Protein 3HIA (pdb70)

Nearest PDB structures (foldseek):
  3hia-assembly2_A  TM=1.015E+00  e=4.092E-13  Streptococcus pneumoniae R6
  3hia-assembly3_B  TM=9.754E-01  e=3.158E-11  Streptococcus pneumoniae R6
  3hia-assembly4_C  TM=9.490E-01  e=2.978E-11  Streptococcus pneumoniae R6
  2vyu-assembly1_A  TM=8.987E-01  e=9.188E-07  Streptococcus pneumoniae R6
  2x8m-assembly1_A  TM=9.014E-01  e=1.753E-06  Streptococcus pneumoniae R6

Sequence (223 aa):
PTTGWKQENGMWYFYNTDGSMATGWVQVNGSWYYLNSNGSMKVNQWFQVGGKWYYVNTSGELAVNTVAPTTGWKQENGMWYFYNTDGSMATGWVQVNGSWYYLNSNGSMKVNQWFQVGGKWYYVNTSGELAVNTSIDGYRVNDNGEWVRTTGWKQENGMWYFYNTDGSMATGWVQVNGSWYYLNSNGSMKVNQWFQVGGKWYYVNTSGELAVNTSYRVNDNGE

InterPro domains:
  IPR018337 Cell wall/choline-binding repeat [PF19127] (51-94)
  IPR018337 Cell wall/choline-binding repeat [PS51170] (50-69)
  IPR018337 Cell wall/choline-binding repeat [PS51170] (70-89)
  IPR018337 Cell wall/choline-binding repeat [PS51170] (91-110)

CATH classification: 2.10.270.10

Foldseek 3Di:
DDAAWDADPNWTWGGDPVRHTDAAWDDDPRWIWHAHPVRTTDEQDWDDDPNDIWGHYRVRTTDDDD/DPPDAQWDDDPNWIWGADPVGDTDAAWDD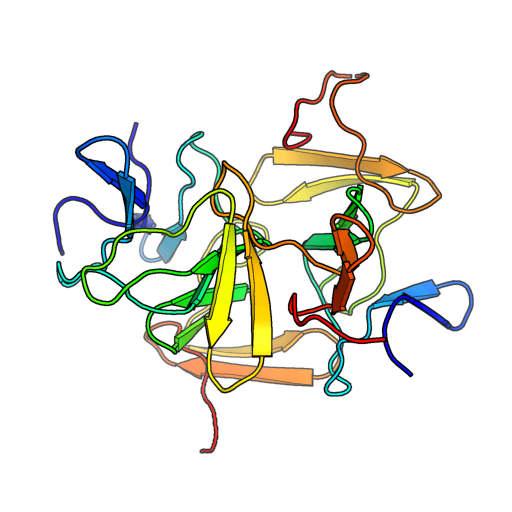DPHFIAHAHPNRTTDECDWDDDPRWIWGAYRVRTTDEQDADVNFGAHNVRTGDD/DAQWDDDPNWIWGAHPVGDTDAAWDDDPRWIAHHDPVRTTDECDWDDDPNDIWGAYRVRTTDECDPVGQHNVRD

B-factor: mean 34.63, std 8.64, range [8.75, 81.45]

Organism: Streptococcus pneumoniae (strain ATCC BAA-255 / R6) (NCBI:txid171101)

Solvent-accessible surface area: 12399 Å² total; per-residue (Å²): 152,87,41,1,25,57,110,57,153,69,99,70,32,0,44,16,81,84,40,8,42,0,12,11,46,0,31,4,80,58,34,66,30,28,1,37,68,93,0,7,16,38,62,89,64,166,12,90,9,9,57,136,157,65,61,0,49,104,66,0,64,27,49,98,156,167,170,27,133,70,9,0,36,78,88,73,146,63,84,73,34,0,42,17,48,112,40,54,84,0,62,20,62,0,26,2,57,25,14,54,32,37,2,44,116,100,0,6,16,38,66,87,59,68,12,100,50,76,55,99,96,23,37,0,54,100,64,0,54,12,16,22,25,32,65,39,127,71,94,158,4,25,22,69,0,32,114,60,130,154,74,16,71,81,88,74,137,60,81,92,38,6,45,34,77,120,47,50,62,11,22,15,33,15,39,17,112,52,38,47,24,18,2,39,66,94,0,17,21,41,65,81,72,90,13,94,9,8,51,69,133,22,64,0,52,105,67,0,60,12,41,61,115,88,107,199,200,14,56,111,72,1,43

Radius of gyration: 17.34 Å; Cα contacts (8 Å, |Δi|>4): 540; chains: 3; bounding box: 43×44×44 Å

Secondary structure (DSSP, 8-state):
---EEEEETTEEEEE-TTSPBP-EEEEETTEEEEE-TTSPBP-SEEEEETTEEEEE-TTSPBP---/--SS-EEEEETTEEEEE-TTSPBP-EEEEETTEEEEE-TTSBBP-SEEEEETTEEEEE-TTSPBP-SEEETTEEE-TTS-EE-/--EEEEETTEEEEE-TTSPBP-EEEEETTEEEEE-TTSPBP-SEEEEETTEEEEE-TT-PBP-S------SS--

Structure (mmCIF, N/CA/C/O backbone):
data_3HIA
#
_entry.id   3HIA
#
_cell.length_a   140.610
_cell.length_b   140.610
_cell.length_c   46.050
_cell.angle_alpha   90.00
_cell.angle_beta   90.00
_cell.angle_gamma   120.00
#
_symmetry.space_group_name_H-M   'H 3'
#
loop_
_entity.id
_entity.type
_entity.pdbx_description
1 polymer 'Choline binding protein'
2 non-polymer PHOSPHOCHOLINE
3 non-polymer 'SULFATE ION'
4 water water
#
loop_
_atom_site.group_PDB
_atom_site.id
_atom_site.type_symbol
_atom_site.label_atom_id
_atom_site.label_alt_id
_atom_site.label_comp_id
_atom_site.label_asym_id
_atom_site.label_entity_id
_atom_site.label_seq_id
_atom_site.pdbx_PDB_ins_code
_atom_site.Cartn_x
_atom_site.Cartn_y
_atom_site.Cartn_z
_atom_site.occupancy
_atom_site.B_iso_or_equiv
_atom_site.auth_seq_id
_atom_site.auth_comp_id
_atom_site.auth_asym_id
_atom_site.auth_atom_id
_atom_site.pdbx_PDB_model_num
ATOM 1 N N . PRO A 1 14 ? -29.745 7.167 5.314 1.00 46.17 49 PRO A N 1
ATOM 2 C CA . PRO A 1 14 ? -28.456 7.183 4.547 1.00 46.28 49 PRO A CA 1
ATOM 3 C C . PRO A 1 14 ? -28.698 7.103 3.022 1.00 46.15 49 PRO A C 1
ATOM 4 O O . PRO A 1 14 ? -29.619 6.394 2.564 1.00 46.54 49 PRO A O 1
ATOM 6 N N . THR A 1 15 ? -27.885 7.824 2.240 0.50 44.71 50 THR A N 1
ATOM 7 C CA . THR A 1 15 ? -28.133 7.908 0.793 0.50 43.43 50 THR A CA 1
ATOM 8 C C . THR A 1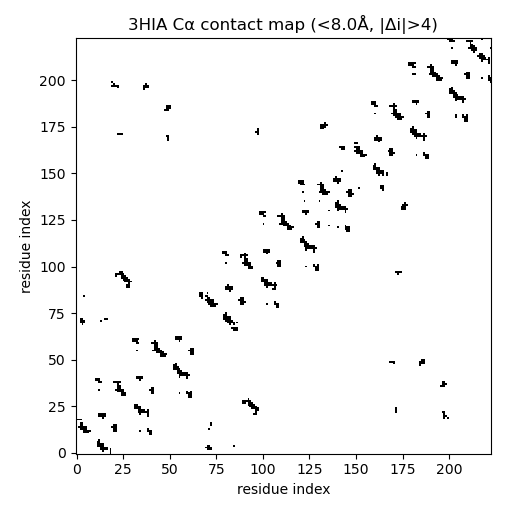 15 ? -27.598 6.715 0.014 0.50 42.20 50 THR A C 1
ATOM 9 O O . THR A 1 15 ? -26.570 6.121 0.350 0.50 41.98 50 THR A O 1
ATOM 13 N N . THR A 1 16 ? -28.335 6.401 -1.044 1.00 40.75 51 THR A N 1
ATOM 14 C CA . THR A 1 16 ? -28.038 5.322 -1.956 1.00 38.96 51 THR A CA 1
ATOM 15 C C . THR A 1 16 ? -28.002 5.910 -3.364 1.00 38.07 51 THR A C 1
ATOM 16 O O . THR A 1 16 ? -28.229 7.109 -3.529 1.00 37.67 51 THR A O 1
ATOM 20 N N . GLY A 1 17 ? -27.698 5.082 -4.366 1.00 37.23 52 GLY A N 1
ATOM 21 C CA . GLY A 1 17 ? -27.581 5.546 -5.755 1.00 36.04 52 GLY A CA 1
ATOM 22 C C . GLY A 1 17 ? -26.213 6.127 -6.064 1.00 35.39 52 GLY A C 1
ATOM 23 O O . GLY A 1 17 ? -25.277 5.951 -5.270 1.00 35.34 52 GLY A O 1
ATOM 24 N N . TRP A 1 18 ? -26.095 6.803 -7.216 1.00 34.57 53 TRP A N 1
ATOM 25 C CA . TRP A 1 18 ? -24.875 7.533 -7.592 1.00 34.26 53 TRP A CA 1
ATOM 26 C C . TRP A 1 18 ? -24.577 8.661 -6.604 1.00 35.14 53 TRP A C 1
ATOM 27 O O . TRP A 1 18 ? -25.433 9.511 -6.307 1.00 35.25 53 TRP A O 1
ATOM 38 N N . LYS A 1 19 ? -23.351 8.660 -6.107 1.00 35.79 54 LYS A N 1
ATOM 39 C CA . LYS A 1 19 ? -22.913 9.657 -5.178 1.00 36.77 54 LYS A CA 1
ATOM 40 C C . LYS A 1 19 ? -21.505 10.122 -5.546 1.00 36.91 54 LYS A C 1
ATOM 41 O O . LYS A 1 19 ? -20.603 9.314 -5.792 1.00 36.61 54 LYS A O 1
ATOM 47 N N . GLN A 1 20 ? -21.331 11.436 -5.582 1.00 37.11 55 GLN A N 1
ATOM 48 C CA . GLN A 1 20 ? -20.035 12.053 -5.823 1.00 36.97 55 GLN A CA 1
ATOM 49 C C . GLN A 1 20 ? -19.366 12.372 -4.488 1.00 36.60 55 GLN A C 1
ATOM 50 O O . GLN A 1 20 ? -19.927 13.116 -3.679 1.00 36.64 55 GLN A O 1
ATOM 56 N N . GLU A 1 21 ? -18.181 11.807 -4.258 1.00 35.95 56 GLU A N 1
ATOM 57 C CA . GLU A 1 21 ? -17.480 11.987 -2.994 1.00 35.75 56 GLU A CA 1
ATOM 58 C C . GLU A 1 21 ? -16.000 12.262 -3.212 1.00 35.57 56 GLU A C 1
ATOM 59 O O . GLU A 1 21 ? -15.282 11.415 -3.727 1.00 35.58 56 GLU A O 1
ATOM 65 N N . ASN A 1 22 ? -15.551 13.449 -2.810 1.00 35.44 57 ASN A N 1
ATOM 66 C CA . ASN A 1 22 ? -14.154 13.863 -2.992 1.00 35.47 57 ASN A CA 1
ATOM 67 C C . ASN A 1 22 ? -13.734 13.832 -4.461 1.00 34.81 57 ASN A C 1
ATOM 68 O O . ASN A 1 22 ? -12.649 13.356 -4.793 1.00 33.99 57 ASN A O 1
ATOM 73 N N . GLY A 1 23 ? -14.622 14.342 -5.315 1.00 34.27 58 GLY A N 1
ATOM 74 C CA . GLY A 1 23 ? -14.396 14.438 -6.759 1.00 34.23 58 GLY A CA 1
ATOM 75 C C . GLY A 1 23 ? -14.529 13.153 -7.550 1.00 33.94 58 GLY A C 1
ATOM 76 O O . GLY A 1 23 ? -14.203 13.134 -8.736 1.00 34.98 58 GLY A O 1
ATOM 77 N N . MET A 1 24 ? -15.000 12.084 -6.906 1.00 33.24 59 MET A N 1
ATOM 78 C CA . MET A 1 24 ? -15.151 10.783 -7.547 1.00 32.81 59 MET A CA 1
ATOM 79 C C . MET A 1 24 ? -16.575 10.255 -7.451 1.00 32.65 59 MET A C 1
ATOM 80 O O . MET A 1 24 ? -17.279 10.547 -6.493 1.00 33.07 59 MET A O 1
ATOM 85 N N . TRP A 1 25 ? -16.970 9.450 -8.438 1.00 31.87 60 TRP A N 1
ATOM 86 C CA . TRP A 1 25 ? -18.305 8.864 -8.514 1.00 30.97 60 TRP A CA 1
ATOM 87 C C . TRP A 1 25 ? -18.313 7.465 -7.933 1.00 30.50 60 TRP A C 1
ATOM 88 O O . TRP A 1 25 ? -17.471 6.642 -8.280 1.00 30.00 60 TRP A O 1
ATOM 99 N N . TYR A 1 26 ? -19.272 7.226 -7.035 1.00 30.39 61 TYR A N 1
ATOM 100 C CA . TYR A 1 26 ? -19.517 5.923 -6.421 1.00 30.23 61 TYR A CA 1
ATOM 101 C C . TYR A 1 26 ? -20.967 5.556 -6.646 1.00 30.08 61 TYR A C 1
ATOM 102 O O . TYR A 1 26 ? -21.808 6.433 -6.856 1.00 29.79 61 TYR A O 1
ATOM 111 N N . PHE A 1 27 ? -21.261 4.260 -6.614 1.00 30.37 62 PHE A N 1
ATOM 112 C CA . PHE A 1 27 ? -22.655 3.811 -6.623 1.00 30.90 62 PHE A CA 1
ATOM 113 C C . PHE A 1 27 ? -23.006 3.038 -5.373 1.00 31.09 62 PHE A C 1
ATOM 114 O O . PHE A 1 27 ? -22.342 2.076 -5.026 1.00 31.40 62 PHE A O 1
ATOM 122 N N . TYR A 1 28 ? -24.068 3.458 -4.710 1.00 31.57 63 TYR A N 1
ATOM 123 C CA . TYR A 1 28 ? -24.503 2.760 -3.515 1.00 32.34 63 TYR A CA 1
ATOM 124 C C . TYR A 1 28 ? -25.742 1.922 -3.795 1.00 32.72 63 TYR A C 1
ATOM 125 O O . TYR A 1 28 ? -26.693 2.380 -4.448 1.00 32.53 63 TYR A O 1
ATOM 134 N N . ASN A 1 29 ? -25.692 0.681 -3.308 1.00 33.33 64 ASN A N 1
ATOM 135 C CA . ASN A 1 29 ? 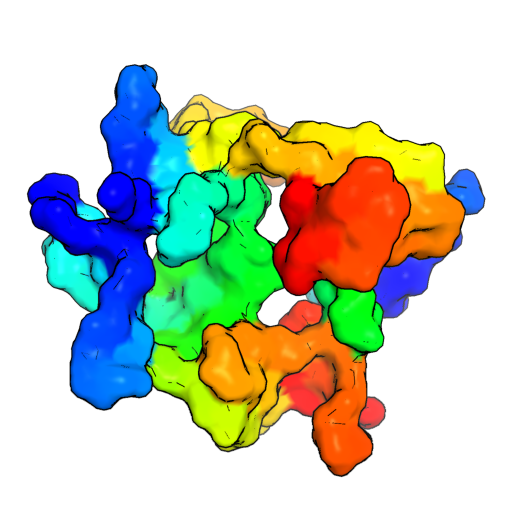-26.832 -0.228 -3.300 1.00 33.90 64 ASN A CA 1
ATOM 136 C C . ASN A 1 29 ? -27.837 0.142 -2.222 1.00 34.48 64 ASN A C 1
ATOM 137 O O . ASN A 1 29 ? -27.536 0.919 -1.310 1.00 34.66 64 ASN A O 1
ATOM 142 N N . THR A 1 30 ? -29.041 -0.391 -2.343 1.00 35.38 65 THR A N 1
ATOM 143 C CA . THR A 1 30 ? -30.095 -0.064 -1.412 1.00 36.57 65 THR A CA 1
ATOM 144 C C . THR A 1 30 ? -29.724 -0.464 0.029 1.00 36.95 65 THR A C 1
ATOM 145 O O . THR A 1 30 ? -30.008 0.279 0.979 1.00 37.02 65 THR A O 1
ATOM 149 N N . ASP A 1 31 ? -29.042 -1.600 0.185 1.00 37.33 66 ASP A N 1
ATOM 150 C CA . ASP A 1 31 ? -28.552 -2.022 1.509 1.00 37.81 66 ASP A CA 1
ATOM 151 C C . ASP A 1 31 ? -27.379 -1.194 2.035 1.00 37.40 66 ASP A C 1
ATOM 152 O O . ASP A 1 31 ? -26.723 -1.587 2.987 1.00 37.93 66 ASP A O 1
ATOM 157 N N . GLY A 1 32 ? -27.114 -0.056 1.404 1.00 37.09 67 GLY A N 1
ATOM 158 C CA . GLY A 1 32 ? -26.015 0.810 1.805 1.00 36.69 67 GLY A CA 1
ATOM 159 C C . GLY A 1 32 ? -24.616 0.415 1.350 1.00 36.80 67 GLY A C 1
ATOM 160 O O . GLY A 1 32 ? -23.651 1.134 1.655 1.00 36.84 67 GLY A O 1
ATOM 161 N N . SER A 1 33 ? -24.484 -0.709 0.629 1.00 36.48 68 SER A N 1
ATOM 162 C CA . SER A 1 33 ? -23.165 -1.138 0.131 1.00 35.66 68 SER A CA 1
ATOM 163 C C . SER A 1 33 ? -22.822 -0.475 -1.180 1.00 35.45 68 SER A C 1
ATOM 164 O O . SER A 1 33 ? -23.716 -0.059 -1.923 1.00 35.90 68 SER A O 1
ATOM 167 N N . MET A 1 34 ? -21.523 -0.384 -1.463 1.00 34.75 69 MET A N 1
ATOM 168 C CA . MET A 1 34 ? -21.043 0.134 -2.743 1.00 33.93 69 MET A CA 1
ATOM 169 C C . MET A 1 34 ? -20.992 -0.970 -3.780 1.00 33.03 69 MET A C 1
ATOM 170 O O . MET A 1 34 ? -20.519 -2.063 -3.498 1.00 33.21 69 MET A O 1
ATOM 175 N N . ALA A 1 35 ? -21.486 -0.682 -4.981 1.00 32.27 70 ALA A N 1
ATOM 176 C CA . ALA A 1 35 ? -21.248 -1.523 -6.143 1.00 30.83 70 ALA A CA 1
ATOM 177 C C . ALA A 1 35 ? -19.786 -1.424 -6.623 1.00 30.14 70 ALA A C 1
ATOM 178 O O . ALA A 1 35 ? -19.133 -0.400 -6.468 1.00 29.66 70 ALA A O 1
ATOM 180 N N . THR A 1 36 ? -19.307 -2.500 -7.237 1.00 29.89 71 THR A N 1
ATOM 181 C CA . THR A 1 36 ? -17.931 -2.642 -7.717 1.00 29.64 71 THR A CA 1
ATOM 182 C C . THR A 1 36 ? -17.961 -3.257 -9.129 1.00 28.89 71 THR A C 1
ATOM 183 O O . THR A 1 36 ? -18.954 -3.895 -9.512 1.00 28.72 71 THR A O 1
ATOM 187 N N . GLY A 1 37 ? -16.911 -3.029 -9.914 1.00 27.88 72 GLY A N 1
ATOM 188 C CA . GLY A 1 37 ? -16.801 -3.633 -11.246 1.00 27.13 72 GLY A CA 1
ATOM 189 C C . GLY A 1 37 ? -17.551 -2.932 -12.374 1.00 26.87 72 GLY A C 1
ATOM 190 O O . GLY A 1 37 ? -17.889 -1.745 -12.280 1.00 26.62 72 GLY A O 1
ATOM 191 N N . TRP A 1 38 ? -17.820 -3.666 -13.452 1.00 26.53 73 TRP A N 1
ATOM 192 C CA . TRP A 1 38 ? -18.549 -3.092 -14.590 1.00 26.56 73 TRP A CA 1
ATOM 193 C C . TRP A 1 38 ? -19.982 -2.656 -14.232 1.00 27.26 73 TRP A C 1
ATOM 194 O O . TRP A 1 38 ? -20.685 -3.316 -13.457 1.00 26.96 73 TRP A O 1
ATOM 205 N N . VAL A 1 39 ? -20.400 -1.538 -14.818 1.00 27.87 74 VAL A N 1
ATOM 206 C CA . VAL A 1 39 ? -21.775 -1.068 -14.726 1.00 28.50 74 VAL A CA 1
ATOM 207 C C . VAL A 1 39 ? -22.256 -0.788 -16.153 1.00 28.48 74 VAL A C 1
ATOM 208 O O . VAL A 1 39 ? -21.540 -0.148 -16.935 1.00 28.30 74 VAL A O 1
ATOM 212 N N . GLN A 1 40 ? -23.444 -1.296 -16.491 1.00 28.57 75 GLN A N 1
ATOM 213 C CA . GLN A 1 40 ? -24.159 -0.816 -17.669 1.00 29.08 75 GLN A CA 1
ATOM 214 C C . GLN A 1 40 ? -25.526 -0.221 -17.367 1.00 28.98 75 GLN A C 1
ATOM 215 O O . GLN A 1 40 ? -26.401 -0.868 -16.796 1.00 29.20 75 GLN A O 1
ATOM 221 N N . VAL A 1 41 ? -25.688 1.030 -17.767 1.00 29.22 76 VAL A N 1
ATOM 222 C CA . VAL A 1 41 ? -26.989 1.662 -17.839 1.00 28.84 76 VAL A CA 1
ATOM 223 C C . VAL A 1 41 ? -27.068 2.585 -19.067 1.00 29.03 76 VAL A C 1
ATOM 224 O O . VAL A 1 41 ? -26.046 3.151 -19.497 1.00 28.51 76 VAL A O 1
ATOM 228 N N . ASN A 1 42 ? -28.281 2.722 -19.619 1.00 28.81 77 ASN A N 1
ATOM 229 C CA . ASN A 1 42 ? -28.551 3.559 -20.787 1.00 29.10 77 ASN A CA 1
ATOM 230 C C . ASN A 1 42 ? -27.668 3.230 -21.979 1.00 28.65 77 ASN A C 1
ATOM 231 O O . ASN A 1 42 ? -27.474 4.058 -22.849 1.00 28.70 77 ASN A O 1
ATOM 236 N N . GLY A 1 43 ? -27.100 2.034 -21.991 1.00 28.62 78 GLY A N 1
ATOM 237 C CA . GLY A 1 43 ? -26.188 1.653 -23.054 1.00 28.93 78 GLY A CA 1
ATOM 238 C C . GLY A 1 43 ? -24.713 1.932 -22.832 1.00 28.85 78 GLY A C 1
ATOM 239 O O . GLY A 1 43 ? -23.883 1.392 -23.544 1.00 28.83 78 GLY A O 1
ATOM 240 N N . SER A 1 44 ? -24.375 2.771 -21.855 1.00 29.18 79 SER A N 1
ATOM 241 C CA . SER A 1 44 ? -22.964 3.089 -21.544 1.00 28.56 79 SER A CA 1
ATOM 242 C C . SER A 1 44 ? -22.380 2.116 -20.534 1.00 27.82 79 SER A C 1
ATOM 243 O O . SER A 1 44 ? -23.087 1.625 -19.653 1.00 27.86 79 SER A O 1
ATOM 246 N N . TRP A 1 45 ? -21.081 1.867 -20.650 1.00 27.37 80 TRP A N 1
ATOM 247 C CA . TRP A 1 45 ? -20.351 1.128 -19.625 1.00 27.20 80 TRP A CA 1
ATOM 248 C C . TRP A 1 45 ? -19.486 2.033 -18.726 1.00 26.86 80 TRP A C 1
ATOM 249 O O . TRP A 1 45 ? -18.984 3.079 -19.150 1.00 26.57 80 TRP A O 1
ATOM 260 N N . TYR A 1 46 ? -19.326 1.610 -17.473 1.00 26.85 81 TYR A N 1
ATOM 261 C CA . TYR A 1 46 ? -18.462 2.291 -16.484 1.00 26.08 81 TYR A CA 1
ATOM 262 C C . TYR A 1 46 ? -17.787 1.216 -15.648 1.00 25.49 81 TYR A C 1
ATOM 263 O O . TYR A 1 46 ? -18.343 0.133 -15.464 1.00 25.20 81 TYR A O 1
ATOM 272 N N . TYR A 1 47 ? -16.596 1.510 -15.141 1.00 24.88 82 TYR A N 1
ATOM 273 C CA . TYR A 1 47 ? -15.881 0.541 -14.350 1.00 24.37 82 TYR A CA 1
ATOM 274 C C . TYR A 1 47 ? -15.592 1.150 -12.985 1.00 24.96 82 TYR A C 1
ATOM 275 O O . TYR A 1 47 ? -15.032 2.240 -12.870 1.00 25.50 82 TYR A O 1
ATOM 284 N N . LEU A 1 48 ? -16.016 0.455 -11.943 1.00 24.92 83 LEU A N 1
ATOM 285 C CA . LEU A 1 48 ? -15.716 0.898 -10.593 1.00 24.88 83 LEU A CA 1
ATOM 286 C C . LEU A 1 48 ? -14.619 0.035 -10.003 1.00 24.74 83 LEU A C 1
ATOM 287 O O . LEU A 1 48 ? -14.679 -1.201 -10.016 1.00 23.78 83 LEU A O 1
ATOM 292 N N . ASN A 1 49 ? -13.592 0.718 -9.528 1.00 25.27 84 ASN A N 1
ATOM 293 C CA . ASN A 1 49 ? -12.489 0.103 -8.813 1.00 26.14 84 ASN A CA 1
ATOM 294 C C . ASN A 1 49 ? -12.941 -0.740 -7.624 1.00 26.52 84 ASN A C 1
ATOM 295 O O . ASN A 1 49 ? -14.109 -0.704 -7.246 1.00 26.19 84 ASN A O 1
ATOM 300 N N . SER A 1 50 ? -12.015 -1.509 -7.048 1.00 27.98 85 SER A N 1
ATOM 301 C CA . SER A 1 50 ? -12.315 -2.394 -5.900 1.00 28.81 85 SER A CA 1
ATOM 302 C C . SER A 1 50 ? -12.851 -1.583 -4.756 1.00 29.00 85 SER A C 1
ATOM 303 O O . SER A 1 50 ? -13.663 -2.078 -3.989 1.00 29.44 85 SER A O 1
ATOM 306 N N . ASN A 1 51 ? -12.390 -0.337 -4.654 1.00 29.43 86 ASN A N 1
ATOM 307 C CA . ASN A 1 51 ? -12.847 0.575 -3.622 1.00 30.16 86 ASN A CA 1
ATOM 308 C C . ASN A 1 51 ? -14.099 1.352 -4.038 1.00 30.10 86 ASN A C 1
ATOM 309 O O . ASN A 1 51 ? -14.492 2.315 -3.390 1.00 31.78 86 ASN A O 1
ATOM 314 N N . GLY A 1 52 ? -14.724 0.926 -5.123 1.00 29.84 87 GLY A N 1
ATOM 315 C CA . GLY A 1 52 ? -15.976 1.512 -5.576 1.00 28.86 87 GLY A CA 1
ATOM 316 C C . GLY A 1 52 ? -15.890 2.770 -6.412 1.00 28.18 87 GLY A C 1
ATOM 317 O O . GLY A 1 52 ? -16.909 3.219 -6.923 1.00 28.30 87 GLY A O 1
ATOM 318 N N . SER A 1 53 ? -14.690 3.337 -6.560 1.00 27.76 88 SER A N 1
ATOM 319 C CA . SER A 1 53 ? -14.501 4.599 -7.292 1.00 27.06 88 SER A CA 1
ATOM 320 C C . SER A 1 53 ? -14.588 4.398 -8.805 1.00 26.39 88 SER A C 1
ATOM 321 O O . SER A 1 53 ? -14.089 3.405 -9.329 1.00 26.42 88 SER A O 1
ATOM 324 N N . MET A 1 54 ? -15.233 5.327 -9.504 1.00 25.69 89 MET A N 1
ATOM 325 C CA . MET A 1 54 ? -15.347 5.198 -10.966 1.00 25.22 89 MET A CA 1
ATOM 326 C C . MET A 1 54 ? -14.063 5.610 -11.644 1.00 25.58 89 MET A C 1
ATOM 327 O O . MET A 1 54 ? -13.566 6.727 -11.433 1.00 25.08 89 MET A O 1
ATOM 332 N N . LYS A 1 55 ? -13.538 4.693 -12.457 1.00 25.85 90 LYS A N 1
ATOM 333 C CA . LYS A 1 55 ? -12.424 4.977 -13.349 1.00 25.83 90 LYS A CA 1
ATOM 334 C C . LYS A 1 55 ? -12.830 6.020 -14.395 1.00 26.16 90 LYS A C 1
ATOM 335 O O . LYS A 1 55 ? -13.878 5.896 -15.044 1.00 26.05 90 LYS A O 1
ATOM 341 N N . VAL A 1 56 ? -11.999 7.057 -14.525 1.00 26.20 91 VAL A N 1
ATOM 342 C CA . VAL A 1 56 ? -12.198 8.121 -15.510 1.00 26.01 91 VAL A CA 1
ATOM 343 C C . VAL A 1 56 ? -10.879 8.425 -16.187 1.00 26.46 91 VAL A C 1
ATOM 344 O O . VAL A 1 56 ? -9.815 8.257 -15.581 1.00 27.51 91 VAL A O 1
ATOM 348 N N . ASN A 1 57 ? -10.966 8.814 -17.456 1.00 26.15 92 ASN A N 1
ATOM 349 C CA . ASN A 1 57 ? -9.848 9.314 -18.258 1.00 25.98 92 ASN A CA 1
ATOM 350 C C . ASN A 1 57 ? -8.594 8.460 -18.283 1.00 25.68 92 ASN A C 1
ATOM 351 O O . ASN A 1 57 ? -7.502 8.968 -18.046 1.00 25.60 92 ASN A O 1
ATOM 356 N N . GLN A 1 58 ? -8.733 7.170 -18.578 1.00 25.80 93 GLN A N 1
ATOM 357 C CA . GLN A 1 58 ? -7.565 6.289 -18.603 1.00 25.43 93 GLN A CA 1
ATOM 358 C C . GLN A 1 58 ? -7.720 5.049 -19.460 1.00 25.75 93 GLN A C 1
ATOM 359 O O . GLN A 1 58 ? -8.822 4.625 -19.790 1.00 26.38 93 GLN A O 1
ATOM 365 N N . TRP A 1 59 ? -6.578 4.486 -19.830 1.00 25.98 94 TRP A N 1
ATOM 366 C CA . TRP A 1 59 ? -6.501 3.155 -20.395 1.00 25.52 94 TRP A CA 1
ATOM 367 C C . TRP A 1 59 ? -6.247 2.254 -19.194 1.00 24.83 94 TRP A C 1
ATOM 368 O O . TRP A 1 59 ? -5.400 2.564 -18.358 1.00 24.84 94 TRP A O 1
ATOM 379 N N . PHE A 1 60 ? -7.011 1.177 -19.089 1.00 23.93 95 PHE A N 1
ATOM 380 C CA . PHE A 1 60 ? -6.806 0.192 -18.055 1.00 23.60 95 PHE A CA 1
ATOM 381 C C . PHE A 1 60 ? -6.973 -1.216 -18.619 1.00 23.74 95 PHE A C 1
ATOM 382 O O . PHE A 1 60 ? -7.681 -1.425 -19.605 1.00 23.05 95 PHE A O 1
ATOM 390 N N . GLN A 1 61 ? -6.292 -2.169 -17.996 1.00 23.78 96 GLN A N 1
ATOM 391 C CA . GLN A 1 61 ? -6.338 -3.539 -18.432 1.00 24.88 96 GLN A CA 1
ATOM 392 C C . GLN A 1 61 ? -7.224 -4.374 -17.503 1.00 24.90 96 GLN A C 1
ATOM 393 O O . GLN A 1 61 ? -7.142 -4.262 -16.288 1.00 25.92 96 GLN A O 1
ATOM 399 N N . VAL A 1 62 ? -8.069 -5.210 -18.094 1.00 24.85 97 VAL A N 1
ATOM 400 C CA . VAL A 1 62 ? -8.953 -6.109 -17.369 1.00 24.66 97 VAL A CA 1
ATOM 401 C C . VAL A 1 62 ? -8.976 -7.377 -18.205 1.00 24.76 97 VAL A C 1
ATOM 402 O O . VAL A 1 62 ? -9.236 -7.318 -19.418 1.00 25.23 97 VAL A O 1
ATOM 406 N N . GLY A 1 63 ? -8.695 -8.513 -17.584 1.00 24.56 98 GLY A N 1
ATOM 407 C CA . GLY A 1 63 ? -8.676 -9.799 -18.282 1.00 24.86 98 GLY A CA 1
ATOM 408 C C . GLY A 1 63 ? -7.761 -9.859 -19.502 1.00 25.71 98 GLY A C 1
ATOM 409 O O . GLY A 1 63 ? -8.119 -10.459 -20.515 1.00 26.23 98 GLY A O 1
ATOM 410 N N . GLY A 1 64 ? -6.586 -9.238 -19.408 1.00 25.67 99 GLY A N 1
ATOM 411 C CA . GLY A 1 64 ? -5.562 -9.325 -20.446 1.00 25.57 99 GLY A CA 1
ATOM 412 C C . GLY A 1 64 ? -5.805 -8.441 -21.653 1.00 26.06 99 GLY A C 1
ATOM 413 O O . GLY A 1 64 ? -5.087 -8.536 -22.653 1.00 26.18 99 GLY A O 1
ATOM 414 N N . LYS A 1 65 ? -6.816 -7.580 -21.543 1.00 25.98 100 LYS A N 1
ATOM 415 C CA . LYS A 1 65 ? -7.204 -6.638 -22.575 1.00 25.65 100 LYS A CA 1
ATOM 416 C C . LYS A 1 65 ? -7.133 -5.201 -22.067 1.00 24.99 100 LYS A C 1
ATOM 417 O O . LYS A 1 65 ? -7.368 -4.957 -20.891 1.00 25.19 100 LYS A O 1
ATOM 423 N N . TRP A 1 66 ? -6.828 -4.255 -22.959 1.00 24.25 101 TRP A N 1
ATOM 424 C CA . TRP A 1 66 ? -6.866 -2.824 -22.633 1.00 23.03 101 TRP A CA 1
ATOM 425 C C . TRP A 1 66 ? -8.175 -2.149 -23.001 1.00 23.18 101 TRP A C 1
ATOM 426 O O . TRP A 1 66 ? -8.770 -2.408 -24.061 1.00 23.46 101 TRP A O 1
ATOM 437 N N . TYR A 1 67 ? -8.615 -1.270 -22.112 1.00 22.69 102 TYR A N 1
ATOM 438 C CA . TYR A 1 67 ? -9.824 -0.506 -22.328 1.00 22.46 102 TYR A CA 1
ATOM 439 C C . TYR A 1 67 ? -9.566 0.951 -22.086 1.00 22.64 102 TYR A C 1
ATOM 440 O O . TYR A 1 67 ? -8.570 1.298 -21.468 1.00 22.54 102 TYR A O 1
ATOM 449 N N . TYR A 1 68 ? -10.445 1.795 -22.629 1.00 23.09 103 TYR A N 1
ATOM 450 C CA . TYR A 1 68 ? -10.391 3.230 -22.382 1.00 23.21 103 TYR A CA 1
ATOM 451 C C . TYR A 1 68 ? -11.734 3.806 -21.948 1.00 24.05 103 TYR A C 1
ATOM 452 O O . TYR A 1 68 ? -12.774 3.536 -22.565 1.00 24.90 103 TYR A O 1
ATOM 461 N N . VAL A 1 69 ? -11.674 4.636 -20.914 1.00 24.31 104 VAL A N 1
ATOM 462 C CA . VAL A 1 69 ? -12.811 5.389 -20.436 1.00 25.2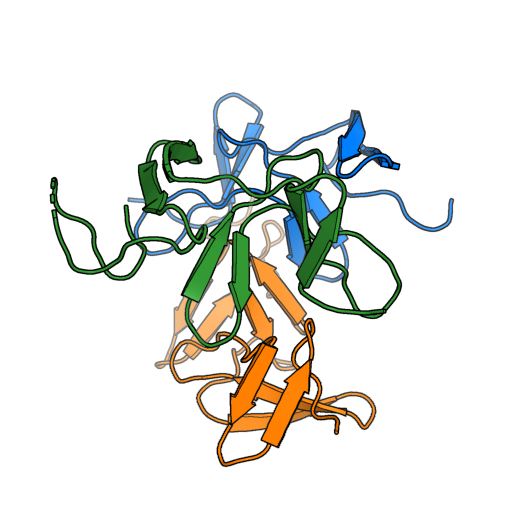2 104 VAL A CA 1
ATOM 463 C C . VAL A 1 69 ? -12.506 6.879 -20.550 1.00 26.43 104 VAL A C 1
ATOM 464 O O . VAL A 1 69 ? -11.412 7.344 -20.163 1.00 27.04 104 VAL A O 1
ATOM 468 N N . ASN A 1 70 ? -13.465 7.626 -21.089 1.00 26.81 105 ASN A N 1
ATOM 469 C CA . ASN A 1 70 ? -13.314 9.064 -21.224 1.00 27.23 105 ASN A CA 1
ATOM 470 C C . ASN A 1 70 ? -13.452 9.782 -19.888 1.00 27.39 105 ASN A C 1
ATOM 471 O O . ASN A 1 70 ? -13.621 9.151 -18.849 1.00 27.33 105 ASN A O 1
ATOM 476 N N . THR A 1 71 ? -13.404 11.107 -19.944 1.00 27.58 106 THR A N 1
ATOM 477 C CA . THR A 1 71 ? -13.453 11.951 -18.764 1.00 27.71 106 THR A CA 1
ATOM 478 C C . THR A 1 71 ? -14.766 11.861 -17.970 1.00 27.99 106 THR A C 1
ATOM 479 O O . THR A 1 71 ? -14.826 12.292 -16.812 1.00 29.22 106 THR A O 1
ATOM 483 N N . SER A 1 72 ? -15.801 11.288 -18.578 1.00 28.11 107 SER A N 1
ATOM 484 C CA . SER A 1 72 ? -17.105 11.082 -17.942 1.00 28.01 107 SER A CA 1
ATOM 485 C C . SER A 1 72 ? -17.197 9.707 -17.270 1.00 28.60 107 SER A C 1
ATOM 486 O O . SER A 1 72 ? -18.212 9.369 -16.646 1.00 27.66 107 SER A O 1
ATOM 489 N N . GLY A 1 73 ? -16.133 8.917 -17.421 1.00 29.34 108 GLY A N 1
ATOM 490 C CA . GLY A 1 73 ? -16.107 7.541 -16.947 1.00 29.81 108 GLY A CA 1
ATOM 491 C C . GLY A 1 73 ? -16.683 6.547 -17.950 1.00 30.52 108 GLY A C 1
ATOM 492 O O . GLY A 1 73 ? -16.782 5.357 -17.655 1.00 30.51 108 GLY A O 1
ATOM 493 N N . GLU A 1 74 ? -17.082 7.007 -19.132 1.00 30.59 109 GLU A N 1
ATOM 494 C CA . GLU A 1 74 ? -17.747 6.068 -20.036 1.00 31.61 109 GLU A CA 1
ATOM 495 C C . GLU A 1 74 ? -16.812 5.339 -20.998 1.00 31.42 109 GLU A C 1
ATOM 496 O O . GLU A 1 74 ? -15.944 5.955 -21.593 1.00 30.93 109 GLU A O 1
ATOM 502 N N . LEU A 1 75 ? -16.999 4.019 -21.099 1.00 32.14 110 LEU A N 1
ATOM 503 C CA . LEU A 1 75 ? -16.145 3.145 -21.898 1.00 32.88 110 LEU A CA 1
ATOM 504 C C . LEU A 1 75 ? -16.284 3.442 -23.376 1.00 33.92 110 LEU A C 1
ATOM 505 O O . LEU A 1 75 ? -17.398 3.471 -23.899 1.00 33.55 110 LEU A O 1
ATOM 510 N N . ALA A 1 76 ? -15.147 3.667 -24.030 1.00 35.45 111 ALA A N 1
ATOM 511 C CA . ALA A 1 76 ? -15.109 3.913 -25.467 1.00 37.40 111 ALA A CA 1
ATOM 512 C C . ALA A 1 76 ? -15.308 2.628 -26.261 1.00 38.86 111 ALA A C 1
ATOM 513 O O . ALA A 1 76 ? -14.671 1.624 -25.995 1.00 39.11 111 ALA A O 1
ATOM 515 N N . VAL A 1 77 ? -16.203 2.679 -27.241 1.00 41.31 112 VAL A N 1
ATOM 516 C CA . VAL A 1 77 ? -16.497 1.544 -28.125 1.00 43.18 112 VAL A CA 1
ATOM 517 C C . VAL A 1 77 ? -16.481 2.027 -29.584 1.00 44.58 112 VAL A C 1
ATOM 518 O O . VAL A 1 77 ? -16.897 3.161 -29.877 1.00 45.10 112 VAL A O 1
ATOM 522 N N . ASN A 1 78 ? -15.993 1.177 -30.489 1.00 45.89 113 ASN A N 1
ATOM 523 C CA . ASN A 1 78 ? -15.998 1.463 -31.937 1.00 46.95 113 ASN A CA 1
ATOM 524 C C . ASN A 1 78 ? -15.482 2.859 -32.323 1.00 47.71 113 ASN A C 1
ATOM 525 O O . ASN A 1 78 ? -16.214 3.650 -32.937 1.00 47.99 113 ASN A O 1
ATOM 530 N N . THR A 1 79 ? -14.229 3.154 -31.993 1.00 48.39 114 THR A N 1
ATOM 531 C CA . THR A 1 79 ? -13.682 4.499 -32.221 1.00 49.24 114 THR A CA 1
ATOM 532 C C . THR A 1 79 ? -12.187 4.502 -32.527 1.00 49.23 114 THR A C 1
ATOM 533 O O . THR A 1 79 ? -11.495 3.497 -32.329 1.00 49.29 114 THR A O 1
ATOM 537 N N . VAL B 1 12 ? -26.660 15.909 -10.756 1.00 33.23 47 VAL B N 1
ATOM 538 C CA . VAL B 1 12 ? -27.448 17.107 -10.304 1.00 33.79 47 VAL B CA 1
ATOM 539 C C . VAL B 1 12 ? -28.836 16.770 -9.742 1.00 33.47 47 VAL B C 1
ATOM 540 O O . VAL B 1 12 ? -29.280 17.445 -8.825 1.00 33.50 47 VAL B O 1
ATOM 544 N N . ALA B 1 13 ? -29.511 15.746 -10.277 1.00 33.34 48 ALA B N 1
ATOM 545 C CA . ALA B 1 13 ? -30.808 15.287 -9.702 1.00 33.38 48 ALA B CA 1
ATOM 546 C C . ALA B 1 13 ? -30.682 14.880 -8.226 1.00 33.14 48 ALA B C 1
ATOM 547 O O . ALA B 1 13 ? -29.708 14.222 -7.849 1.00 33.32 48 ALA B O 1
ATOM 549 N N . PRO B 1 14 ? -31.661 15.279 -7.392 1.00 32.84 49 PRO B N 1
ATOM 550 C CA . PRO B 1 14 ? -31.556 15.166 -5.936 1.00 32.67 49 PRO B CA 1
ATOM 551 C C . PRO B 1 14 ? -31.643 13.734 -5.397 1.00 32.68 49 PRO B C 1
ATOM 552 O O . PRO B 1 14 ? -31.377 13.507 -4.221 1.00 32.50 49 PRO B O 1
AT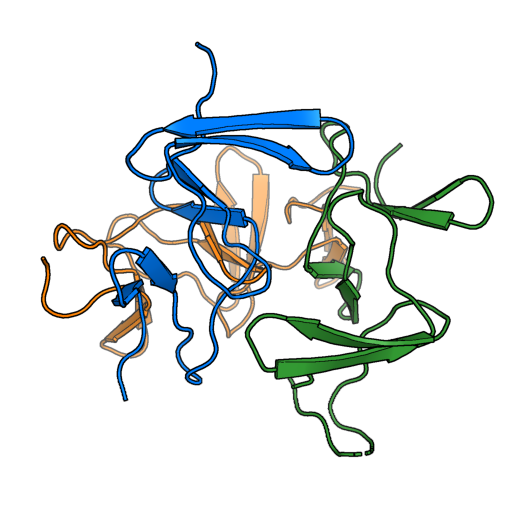OM 556 N N . THR B 1 15 ? -32.057 12.794 -6.238 1.00 32.48 50 THR B N 1
ATOM 557 C CA . THR B 1 15 ? -32.049 11.380 -5.888 1.00 32.95 50 THR B CA 1
ATOM 558 C C . THR B 1 15 ? -31.778 10.570 -7.166 1.00 32.96 50 THR B C 1
ATOM 559 O O . THR B 1 15 ? -32.296 10.890 -8.239 1.00 33.19 50 THR B O 1
ATOM 563 N N . THR B 1 16 ? -30.938 9.549 -7.054 1.00 33.26 51 THR B N 1
ATOM 564 C CA . THR B 1 16 ? -30.481 8.776 -8.214 1.00 33.49 51 THR B CA 1
ATOM 565 C C . THR B 1 16 ? -30.415 7.284 -7.889 1.00 33.32 51 THR B C 1
ATOM 566 O O . THR B 1 16 ? -30.510 6.893 -6.725 1.00 33.42 51 THR B O 1
ATOM 570 N N . GLY B 1 17 ? -30.264 6.458 -8.923 1.00 33.32 52 GLY B N 1
ATOM 571 C CA . GLY B 1 17 ? -30.196 5.006 -8.767 1.00 33.14 52 GLY B CA 1
ATOM 572 C C . GLY B 1 17 ? -31.544 4.362 -8.526 1.00 33.02 52 GLY B C 1
ATOM 573 O O . GLY B 1 17 ? -32.560 4.794 -9.085 1.00 32.66 52 GLY B O 1
ATOM 574 N N . TRP B 1 18 ? -31.554 3.334 -7.678 1.00 33.09 53 TRP B N 1
ATOM 575 C CA . TRP B 1 18 ? -32.773 2.545 -7.428 1.00 33.20 53 TRP B CA 1
ATOM 576 C C . TRP B 1 18 ? -33.750 3.262 -6.523 1.00 33.50 53 TRP B C 1
ATOM 577 O O . TRP B 1 18 ? -33.390 3.703 -5.432 1.00 34.01 53 TRP B O 1
ATOM 588 N N . LYS B 1 19 ? -34.991 3.357 -6.979 1.00 33.89 54 LYS B N 1
ATOM 589 C CA . LYS B 1 19 ? -36.066 3.951 -6.205 1.00 34.23 54 LYS B CA 1
ATOM 590 C C . LYS B 1 19 ? -37.298 3.084 -6.410 1.00 34.77 54 LYS B C 1
ATOM 591 O O . LYS B 1 19 ? -37.595 2.693 -7.541 1.00 35.44 54 LYS B O 1
ATOM 597 N N . GLN B 1 20 ? -38.010 2.770 -5.334 1.00 34.95 55 GLN B N 1
ATOM 598 C CA . GLN B 1 20 ? -39.251 2.019 -5.466 1.00 35.21 55 GLN B CA 1
ATOM 599 C C . GLN B 1 20 ? -40.498 2.896 -5.329 1.00 35.89 55 GLN B C 1
ATOM 600 O O . GLN B 1 20 ? -40.624 3.676 -4.377 1.00 35.84 55 GLN B O 1
ATOM 606 N N . GLU B 1 21 ? -41.418 2.761 -6.284 1.00 36.38 56 GLU B N 1
ATOM 607 C CA . GLU B 1 21 ? -42.723 3.418 -6.194 1.00 36.88 56 GLU B CA 1
ATOM 608 C C . GLU B 1 21 ? -43.814 2.453 -6.583 1.00 36.77 56 GLU B C 1
ATOM 609 O O . GLU B 1 21 ? -43.675 1.708 -7.558 1.00 36.97 56 GLU B O 1
ATOM 615 N N . ASN B 1 22 ? -44.895 2.474 -5.805 1.00 36.62 57 ASN B N 1
ATOM 616 C CA . ASN B 1 22 ? -46.045 1.624 -6.037 1.00 36.11 57 ASN B CA 1
ATOM 617 C C . ASN B 1 22 ? -45.655 0.150 -6.163 1.00 36.24 57 ASN B C 1
ATOM 618 O O . ASN B 1 22 ? -46.170 -0.573 -7.021 1.00 36.07 57 ASN B O 1
ATOM 623 N N . GLY B 1 23 ? -44.736 -0.284 -5.308 1.00 36.21 58 GLY B N 1
ATOM 624 C CA . GLY B 1 23 ? -44.268 -1.665 -5.328 1.00 36.52 58 GLY B CA 1
ATOM 625 C C . GLY B 1 23 ? -43.438 -2.033 -6.551 1.00 36.83 58 GLY B C 1
ATOM 626 O O . GLY B 1 23 ? -43.240 -3.216 -6.834 1.00 36.90 58 GLY B O 1
ATOM 627 N N . MET B 1 24 ? -42.951 -1.031 -7.285 1.00 36.82 59 MET B N 1
ATOM 628 C CA . MET B 1 24 ? -42.076 -1.288 -8.439 1.00 36.90 59 MET B CA 1
ATOM 629 C C . MET B 1 24 ? -40.811 -0.462 -8.375 1.00 35.89 59 MET B C 1
ATOM 630 O O . MET B 1 24 ? -40.829 0.663 -7.900 1.00 36.16 59 MET B O 1
ATOM 635 N N . TRP B 1 25 ? -39.718 -1.041 -8.861 1.00 35.00 60 TRP B N 1
ATOM 636 C CA . TRP B 1 25 ? -38.415 -0.401 -8.833 1.00 34.03 60 TRP B CA 1
ATOM 637 C C . TRP B 1 25 ? -38.091 0.329 -10.125 1.00 34.15 60 TRP B C 1
ATOM 638 O O . TRP B 1 25 ? -38.384 -0.161 -11.230 1.00 33.81 60 TRP B O 1
ATOM 649 N N . TYR B 1 26 ? -37.472 1.501 -9.956 1.00 33.92 61 TYR B N 1
ATOM 650 C CA . TYR B 1 26 ? -37.037 2.356 -11.050 1.00 33.68 61 TYR B CA 1
ATOM 651 C C . TYR B 1 26 ? -35.573 2.702 -10.838 1.00 33.71 61 TYR B C 1
ATOM 652 O O . TYR B 1 26 ? -35.081 2.673 -9.697 1.00 33.49 61 TYR B O 1
ATOM 661 N N . PHE B 1 27 ? -34.877 3.015 -11.933 1.00 33.57 62 PHE B N 1
ATOM 662 C CA . PHE B 1 27 ? -33.485 3.463 -11.858 1.00 33.49 62 PHE B CA 1
ATOM 663 C C . PHE B 1 27 ? -33.390 4.899 -12.361 1.00 33.79 62 PHE B C 1
ATOM 664 O O . PHE B 1 27 ? -33.780 5.208 -13.484 1.00 33.92 62 PHE B O 1
ATOM 672 N N . TYR B 1 28 ? -32.885 5.775 -11.506 1.00 34.16 63 TYR B N 1
ATOM 673 C CA . TYR B 1 28 ? -32.823 7.193 -11.812 1.00 34.39 63 TYR B CA 1
ATOM 674 C C . TYR B 1 28 ? -31.424 7.668 -12.210 1.00 34.40 63 TYR B C 1
ATOM 675 O O . TYR B 1 28 ? -30.445 7.428 -11.502 1.00 33.72 63 TYR B O 1
ATOM 684 N N . ASN B 1 29 ? -31.356 8.344 -13.355 1.00 34.43 64 ASN B N 1
ATOM 685 C CA . ASN B 1 29 ? -30.113 8.921 -13.849 1.00 34.64 64 ASN B CA 1
ATOM 686 C C . ASN B 1 29 ? -29.830 10.267 -13.194 1.00 34.81 64 ASN B C 1
ATOM 687 O O . ASN B 1 29 ? -30.747 10.914 -12.668 1.00 35.31 64 ASN B O 1
ATOM 692 N N . THR B 1 30 ? -28.565 10.699 -13.231 1.00 34.88 65 THR B N 1
ATOM 693 C CA . THR B 1 30 ? -28.189 11.981 -12.635 1.00 34.43 65 THR B CA 1
ATOM 694 C C . THR B 1 30 ? -28.812 13.167 -13.366 1.00 34.26 65 THR B C 1
ATOM 695 O O . THR B 1 30 ? -28.882 14.266 -12.802 1.00 34.51 65 THR B O 1
ATOM 699 N N . ASP B 1 31 ? -29.262 12.954 -14.604 1.00 33.74 66 ASP B N 1
ATOM 700 C CA . ASP B 1 31 ? -29.952 14.006 -15.354 1.00 33.41 66 ASP B CA 1
ATOM 701 C C . ASP B 1 31 ? -31.465 13.974 -15.131 1.00 33.26 66 ASP B C 1
ATOM 702 O O . ASP B 1 31 ? -32.228 14.648 -15.832 1.00 32.96 66 ASP B O 1
ATOM 707 N N . GLY B 1 32 ? -31.884 13.175 -14.153 1.00 33.28 67 GLY B N 1
ATOM 708 C CA . GLY B 1 32 ? -33.270 13.124 -13.719 1.00 33.20 67 GLY B CA 1
ATOM 709 C C . GLY B 1 32 ? -34.150 12.181 -14.511 1.00 33.36 67 GLY B C 1
ATOM 710 O O . GLY B 1 32 ? -35.297 11.952 -14.141 1.00 33.91 67 GLY B O 1
ATOM 711 N N . SER B 1 33 ? -33.626 11.641 -15.606 1.00 33.33 68 SER B N 1
ATOM 712 C CA . SER B 1 33 ? -34.389 10.747 -16.457 1.00 33.22 68 SER B CA 1
ATOM 713 C C . SER B 1 33 ? -34.321 9.346 -15.876 1.00 33.35 68 SER B C 1
ATOM 714 O O . SER B 1 33 ? -33.418 9.055 -15.101 1.00 33.19 68 SER B O 1
ATOM 717 N N . MET B 1 34 ? -35.286 8.494 -16.216 1.00 33.66 69 MET B N 1
ATOM 718 C CA . MET B 1 34 ? -35.255 7.094 -15.778 1.00 34.08 69 MET B CA 1
ATOM 719 C C . MET B 1 34 ? -34.576 6.235 -16.833 1.00 34.84 69 MET B C 1
ATOM 720 O O . MET B 1 34 ? -34.802 6.416 -18.046 1.00 35.48 69 MET B O 1
ATOM 725 N N . ALA B 1 35 ? -33.768 5.289 -16.361 1.00 34.74 70 ALA B N 1
ATOM 726 C CA . ALA B 1 35 ? -33.114 4.305 -17.203 1.00 34.85 70 ALA B CA 1
ATOM 727 C C . ALA B 1 35 ? -34.115 3.272 -17.712 1.00 34.92 70 ALA B C 1
ATOM 728 O O . ALA B 1 35 ? -35.029 2.877 -16.990 1.00 35.13 70 ALA B O 1
ATOM 730 N N . THR B 1 36 ? -33.938 2.829 -18.954 1.00 34.77 71 THR B N 1
ATOM 731 C CA . THR B 1 36 ? -34.777 1.771 -19.521 1.00 33.90 71 THR B CA 1
ATOM 732 C C . THR B 1 36 ? -33.935 0.751 -20.276 1.00 33.38 71 THR B C 1
ATOM 733 O O . THR B 1 36 ? -32.870 1.079 -20.794 1.00 33.12 71 THR B O 1
ATOM 737 N N . GLY B 1 37 ? -34.431 -0.481 -20.350 1.00 32.68 72 GLY B N 1
ATOM 738 C CA . GLY B 1 37 ? -33.697 -1.558 -20.992 1.00 32.06 72 GLY B CA 1
ATOM 739 C C . GLY B 1 37 ? -32.845 -2.332 -20.012 1.00 31.47 72 GLY B C 1
ATOM 740 O O . GLY B 1 37 ? -33.159 -2.390 -18.821 1.00 31.75 72 GLY B O 1
ATOM 741 N N . TRP B 1 38 ? -31.762 -2.923 -20.506 1.00 30.91 73 TRP B N 1
ATOM 742 C CA . TRP B 1 38 ? -30.874 -3.687 -19.653 1.00 30.84 73 TRP B CA 1
ATOM 743 C C . TRP B 1 38 ? -30.072 -2.797 -18.714 1.00 30.83 73 TRP B C 1
ATOM 744 O O . TRP B 1 38 ? -29.539 -1.760 -19.113 1.00 30.47 73 TRP B 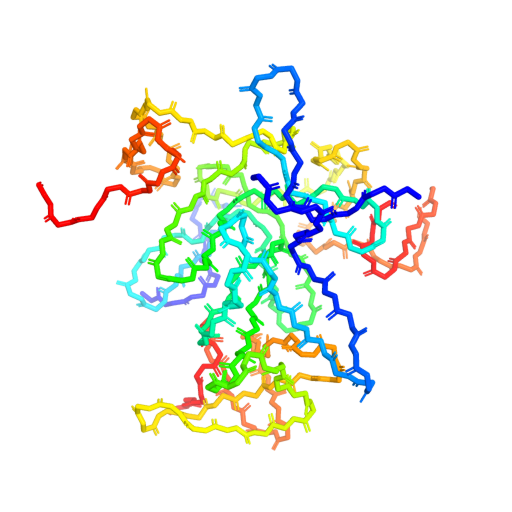O 1
ATOM 755 N N . VAL B 1 39 ? -30.012 -3.203 -17.452 1.00 31.31 74 VAL B N 1
ATOM 756 C CA . VAL B 1 39 ? -29.118 -2.574 -16.477 1.00 31.66 74 VAL B CA 1
ATOM 757 C C . VAL B 1 39 ? -28.254 -3.653 -15.844 1.00 31.92 74 VAL B C 1
ATOM 758 O O . VAL B 1 39 ? -28.758 -4.683 -15.369 1.00 31.99 74 VAL B O 1
ATOM 762 N N . GLN B 1 40 ? -26.945 -3.444 -15.884 1.00 32.20 75 GLN B N 1
ATOM 763 C CA . GLN B 1 40 ? -26.063 -4.250 -15.068 1.00 32.71 75 GLN B CA 1
ATOM 764 C C . GLN B 1 40 ? -25.433 -3.456 -13.934 1.00 32.48 75 GLN B C 1
ATOM 765 O O . GLN B 1 40 ? -24.755 -2.437 -14.160 1.00 32.18 75 GLN B O 1
ATOM 771 N N . VAL B 1 41 ? -25.637 -3.951 -12.720 1.00 32.04 76 VAL B N 1
ATOM 772 C CA . VAL B 1 41 ? -25.035 -3.325 -11.557 1.00 32.37 76 VAL B CA 1
ATOM 773 C C . VAL B 1 41 ? -24.743 -4.342 -10.458 1.00 33.17 76 VAL B C 1
ATOM 774 O O . VAL B 1 41 ? -25.561 -5.216 -10.166 1.00 33.11 76 VAL B O 1
ATOM 778 N N . ASN B 1 42 ? -23.540 -4.251 -9.899 1.00 34.27 77 ASN B N 1
ATOM 779 C CA . ASN B 1 42 ? -23.137 -5.072 -8.767 1.00 35.43 77 ASN B CA 1
ATOM 780 C C . ASN B 1 42 ? -23.187 -6.575 -9.101 1.00 35.99 77 ASN B C 1
ATOM 781 O O . ASN B 1 42 ? -23.500 -7.403 -8.234 1.00 36.95 77 ASN B O 1
ATOM 786 N N . GLY B 1 43 ? -22.876 -6.914 -10.357 1.00 36.03 78 GLY B N 1
ATOM 787 C CA . GLY B 1 43 ? -22.761 -8.306 -10.814 1.00 35.61 78 GLY B CA 1
ATOM 788 C C . GLY B 1 43 ? -24.036 -8.947 -11.345 1.00 35.58 78 GLY B C 1
ATOM 789 O O . GLY B 1 43 ? -24.020 -10.080 -11.808 1.00 35.00 78 GLY B O 1
ATOM 790 N N . SER B 1 44 ? -25.146 -8.219 -11.257 1.00 35.82 79 SER B N 1
ATOM 791 C CA . SER B 1 44 ? -26.458 -8.727 -11.641 1.00 35.79 79 SER B CA 1
ATOM 792 C C . SER B 1 44 ? -27.029 -7.861 -12.739 1.00 35.75 79 SER B C 1
ATOM 793 O O . SER B 1 44 ? -26.828 -6.629 -12.718 1.00 35.72 79 SER B O 1
ATOM 796 N N . TRP B 1 45 ? -27.709 -8.512 -13.699 1.00 35.57 80 TRP B N 1
ATOM 797 C CA . TRP B 1 45 ? -28.490 -7.842 -14.749 1.00 35.16 80 TRP B CA 1
ATOM 798 C C . TRP B 1 45 ? -29.961 -7.702 -14.358 1.00 35.03 80 TRP B C 1
ATOM 799 O O . TRP B 1 45 ? -30.538 -8.592 -13.716 1.00 34.57 80 TRP B O 1
ATOM 810 N N . TYR B 1 46 ? -30.567 -6.584 -14.770 1.00 34.95 81 TYR B N 1
ATOM 811 C CA . TYR B 1 46 ? -31.995 -6.330 -14.568 1.00 34.41 81 TYR B CA 1
ATOM 812 C C . TYR B 1 46 ? -32.549 -5.767 -15.858 1.00 34.81 81 TYR B C 1
ATOM 813 O O . TYR B 1 46 ? -31.799 -5.266 -16.702 1.00 34.98 81 TYR B O 1
ATOM 822 N N . TYR B 1 47 ? -33.864 -5.856 -16.020 1.00 35.25 82 TYR B N 1
ATOM 823 C CA . TYR B 1 47 ? -34.498 -5.334 -17.213 1.00 35.71 82 TYR B CA 1
ATOM 824 C C . TYR B 1 47 ? -35.614 -4.345 -16.878 1.00 36.39 82 TYR B C 1
ATOM 825 O O . TYR B 1 47 ? -36.485 -4.623 -16.055 1.00 36.13 82 TYR B O 1
ATOM 834 N N . LEU B 1 48 ? -35.542 -3.183 -17.526 1.00 37.18 83 LEU B N 1
ATOM 835 C CA . LEU B 1 48 ? -36.453 -2.078 -17.313 1.00 38.04 83 LEU B CA 1
ATOM 836 C C . LEU B 1 48 ? -37.315 -1.823 -18.550 1.00 38.95 83 LEU B C 1
ATOM 837 O O . LEU B 1 48 ? -36.801 -1.678 -19.665 1.00 38.94 83 LEU B O 1
ATOM 842 N N . ASN B 1 49 ? -38.627 -1.752 -18.339 1.00 39.87 84 ASN B N 1
ATOM 843 C CA . ASN B 1 49 ? -39.584 -1.477 -19.408 1.00 40.62 84 ASN B CA 1
ATOM 844 C C . ASN B 1 49 ? -39.545 -0.026 -19.902 1.00 41.11 84 ASN B C 1
ATOM 845 O O . ASN B 1 49 ? -38.802 0.783 -19.367 1.00 41.43 84 ASN B O 1
ATOM 850 N N . SER B 1 50 ? -40.338 0.295 -20.925 1.00 41.99 85 SER B N 1
ATOM 851 C CA . SER B 1 50 ? -40.331 1.630 -21.547 1.00 43.00 85 SER B CA 1
ATOM 852 C C . SER B 1 50 ? -40.571 2.770 -20.562 1.00 43.47 85 SER B C 1
ATOM 853 O O . SER B 1 50 ? -40.042 3.873 -20.733 1.00 43.33 85 SER B O 1
ATOM 856 N N . ASN B 1 51 ? -41.370 2.499 -19.534 1.00 44.35 86 ASN B N 1
ATOM 857 C CA . ASN B 1 51 ? -41.706 3.512 -18.538 1.00 44.93 86 ASN B CA 1
ATOM 858 C C . ASN B 1 51 ? -40.772 3.430 -17.336 1.00 44.96 86 ASN B C 1
ATOM 859 O O . ASN B 1 51 ? -40.995 4.096 -16.324 1.00 45.11 86 ASN B O 1
ATOM 864 N N . GLY B 1 52 ? -39.743 2.592 -17.448 1.00 45.02 87 GLY B N 1
ATOM 865 C CA . GLY B 1 52 ? -38.631 2.595 -16.501 1.00 45.27 87 GLY B CA 1
ATOM 866 C C . GLY B 1 52 ? -38.813 1.637 -15.348 1.00 45.76 87 GLY B C 1
ATOM 867 O O . GLY B 1 52 ? -37.945 1.538 -14.473 1.00 46.12 87 GLY B O 1
ATOM 868 N N . SER B 1 53 ? -39.936 0.919 -15.356 1.00 45.73 88 SER B N 1
ATOM 869 C CA . SER B 1 53 ? -40.262 -0.040 -14.312 1.00 45.48 88 SER B CA 1
ATOM 870 C C . SER B 1 53 ? -39.537 -1.355 -14.534 1.00 45.16 88 SER B C 1
ATOM 871 O O . SER B 1 53 ? -39.338 -1.783 -15.673 1.00 45.43 88 SER B O 1
ATOM 874 N N . MET B 1 54 ? -39.168 -2.003 -13.435 1.00 44.47 89 MET B N 1
ATOM 875 C CA . MET B 1 54 ? -38.347 -3.193 -13.470 1.00 43.64 89 MET B CA 1
ATOM 876 C C . MET B 1 54 ? -39.213 -4.433 -13.556 1.00 43.72 89 MET B C 1
ATOM 877 O O . MET B 1 54 ? -40.242 -4.519 -12.876 1.00 43.90 89 MET B O 1
ATOM 882 N N . LYS B 1 55 ? -38.779 -5.387 -14.382 1.00 43.09 90 LYS B N 1
ATOM 883 C CA . LYS B 1 55 ? -39.451 -6.664 -14.553 1.00 42.28 90 LYS B CA 1
ATOM 884 C C . LYS B 1 55 ? -39.091 -7.564 -13.402 1.00 42.51 90 LYS B C 1
ATOM 885 O O . LYS B 1 55 ? -37.988 -7.528 -12.890 1.00 43.19 90 LYS B O 1
ATOM 891 N N . VAL B 1 56 ? -40.023 -8.411 -13.014 1.00 42.65 91 VAL B N 1
ATOM 892 C CA . VAL B 1 56 ? -39.908 -9.118 -11.765 1.00 42.15 91 VAL B CA 1
ATOM 893 C C . VAL B 1 56 ? -40.647 -10.445 -11.893 1.00 41.99 91 VAL B C 1
ATOM 894 O O . VAL B 1 56 ? -41.748 -10.494 -12.433 1.00 42.15 91 VAL B O 1
ATOM 898 N N . ASN B 1 57 ? -39.996 -11.522 -11.461 1.00 41.56 92 ASN B N 1
ATOM 899 C CA . ASN B 1 57 ? -40.618 -12.834 -11.361 1.00 41.48 92 ASN B CA 1
ATOM 900 C C . ASN B 1 57 ? -41.338 -13.286 -12.642 1.00 41.02 92 ASN B C 1
ATOM 901 O O . ASN B 1 57 ? -42.546 -13.460 -12.641 1.00 41.12 92 ASN B O 1
ATOM 906 N N . GLN B 1 58 ? -40.597 -13.489 -13.728 1.00 40.45 93 GLN B N 1
ATOM 907 C CA . GLN B 1 58 ? -41.228 -13.757 -15.025 1.00 39.76 93 GLN B CA 1
ATOM 908 C C . GLN B 1 58 ? -40.265 -14.107 -16.140 1.00 39.19 93 GLN B C 1
ATOM 909 O O . GLN B 1 58 ? -39.072 -13.845 -16.052 1.00 39.86 93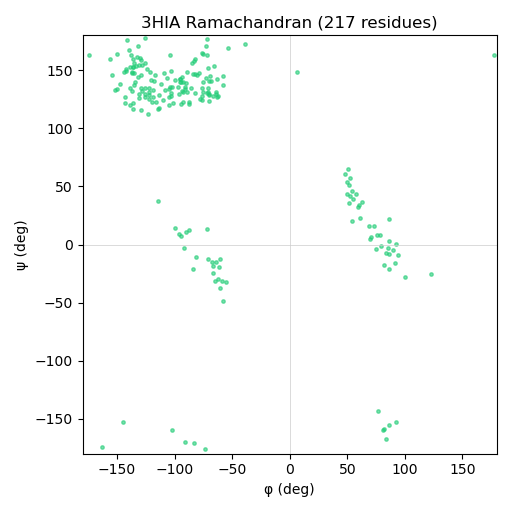 GLN B O 1
ATOM 915 N N . TRP B 1 59 ? -40.814 -14.689 -17.198 1.00 38.10 94 TRP B N 1
ATOM 916 C CA . TRP B 1 59 ? -40.088 -14.917 -18.427 1.00 36.70 94 TRP B CA 1
ATOM 917 C C . TRP B 1 59 ? -40.493 -13.818 -19.385 1.00 36.01 94 TRP B C 1
ATOM 918 O O . TRP B 1 59 ? -41.653 -13.434 -19.417 1.00 35.85 94 TRP B O 1
ATOM 929 N N . PHE B 1 60 ? -39.547 -13.314 -20.170 1.00 35.43 95 PHE B N 1
ATOM 930 C CA . PHE B 1 60 ? -39.856 -12.325 -21.199 1.00 34.85 95 PHE B CA 1
ATOM 931 C C . PHE B 1 60 ? -38.906 -12.442 -22.374 1.00 34.92 95 PHE B C 1
ATOM 932 O O . PHE B 1 60 ? -37.846 -13.056 -22.268 1.00 34.87 95 PHE B O 1
ATOM 940 N N . GLN B 1 61 ? -39.292 -11.827 -23.488 1.00 35.28 96 GLN B N 1
ATOM 941 C CA . GLN B 1 61 ? -38.582 -11.951 -24.755 1.00 35.67 96 GLN B CA 1
ATOM 942 C C . GLN B 1 61 ? -38.149 -10.588 -25.271 1.00 35.84 96 GLN B C 1
ATOM 943 O O . GLN B 1 61 ? -38.942 -9.646 -25.298 1.00 35.82 96 GLN B O 1
ATOM 949 N N . VAL B 1 62 ? -36.879 -10.504 -25.661 1.00 35.80 97 VAL B N 1
ATOM 950 C CA . VAL B 1 62 ? -36.297 -9.314 -26.268 1.00 35.75 97 VAL B CA 1
ATOM 951 C C . VAL B 1 62 ? -35.444 -9.750 -27.454 1.00 35.87 97 VAL B C 1
ATOM 952 O O . VAL B 1 62 ? -34.513 -10.544 -27.291 1.00 36.18 97 VAL B O 1
ATOM 956 N N . GLY B 1 63 ? -35.753 -9.243 -28.645 1.00 35.79 98 GLY B N 1
ATOM 957 C CA . GLY B 1 63 ? -34.948 -9.539 -29.831 1.00 35.56 98 GLY B CA 1
ATOM 958 C C . GLY B 1 63 ? -34.983 -11.015 -30.156 1.00 35.85 98 GLY B C 1
ATOM 959 O O . GLY B 1 63 ? -33.983 -11.592 -30.578 1.00 35.63 98 GLY B O 1
ATOM 960 N N . GLY B 1 64 ? -36.146 -11.628 -29.933 1.00 36.34 99 GLY B N 1
ATOM 961 C CA . GLY B 1 64 ? -36.345 -13.059 -30.195 1.00 36.28 99 GLY B CA 1
ATOM 962 C C . GLY B 1 64 ? -35.957 -13.986 -29.053 1.00 36.22 99 GLY B C 1
ATOM 963 O O . GLY B 1 64 ? -36.445 -15.112 -28.975 1.00 36.82 99 GLY B O 1
ATOM 964 N N . LYS B 1 65 ? -35.105 -13.510 -28.149 1.00 35.50 100 LYS B N 1
ATOM 965 C CA . LYS B 1 65 ? -34.458 -14.371 -27.167 1.00 34.78 100 LYS B CA 1
ATOM 966 C C . LYS B 1 65 ? -35.213 -14.389 -25.859 1.00 33.86 100 LYS B C 1
ATOM 967 O O . LYS B 1 65 ? -35.737 -13.365 -25.453 1.00 34.13 100 LYS B O 1
ATOM 973 N N . TRP B 1 66 ? -35.279 -15.548 -25.208 1.00 33.16 101 TRP B N 1
ATOM 974 C CA . TRP B 1 66 ? -35.966 -15.650 -23.894 1.00 32.85 101 TRP B CA 1
ATOM 975 C C . TRP B 1 66 ? -35.052 -15.428 -22.707 1.00 31.81 101 TRP B C 1
ATOM 976 O O . TRP B 1 66 ? -33.940 -15.944 -22.675 1.00 30.94 101 TRP B O 1
ATOM 987 N N . TYR B 1 67 ? -35.547 -14.640 -21.747 1.00 31.63 102 TYR B N 1
ATOM 988 C CA . TYR B 1 67 ? -34.847 -14.303 -20.494 1.00 30.52 102 TYR B CA 1
ATOM 989 C C . TYR B 1 67 ? -35.761 -14.521 -19.315 1.00 30.25 102 TYR B C 1
ATOM 990 O O . TYR B 1 67 ? -36.973 -14.439 -19.478 1.00 30.25 102 TYR B O 1
ATOM 999 N N . TYR B 1 68 ? -35.178 -14.784 -18.136 1.00 29.64 103 TYR B N 1
ATOM 1000 C CA . TYR B 1 68 ? -35.931 -14.921 -16.892 1.00 29.36 103 TYR B CA 1
ATOM 1001 C C . TYR B 1 68 ? -35.349 -14.101 -15.723 1.00 29.72 103 TYR B C 1
ATOM 1002 O O . TYR B 1 68 ? -34.165 -14.231 -15.390 1.00 29.46 103 TYR B O 1
ATOM 1011 N N . VAL B 1 69 ? -36.197 -13.267 -15.107 1.00 30.04 104 VAL B N 1
ATOM 1012 C CA . VAL B 1 69 ? -35.849 -12.516 -13.882 1.00 30.34 104 VAL B CA 1
ATOM 1013 C C . VAL B 1 69 ? -36.594 -13.060 -12.662 1.00 30.25 104 VAL B C 1
ATOM 1014 O O . VAL B 1 69 ? -37.724 -13.532 -12.773 1.00 30.49 104 VAL B O 1
ATOM 1018 N N . ASN B 1 70 ? -35.966 -12.996 -11.497 1.00 30.34 105 ASN B N 1
ATOM 1019 C CA . ASN B 1 70 ? -36.612 -13.484 -10.275 1.00 29.95 105 ASN B CA 1
ATOM 1020 C C . ASN B 1 70 ? -37.382 -12.374 -9.582 1.00 29.99 105 ASN B C 1
ATOM 1021 O O . ASN B 1 70 ? -37.544 -11.284 -10.136 1.00 30.04 105 ASN B O 1
ATOM 1026 N N . THR B 1 71 ? -37.831 -12.645 -8.362 1.00 29.94 106 THR B N 1
ATOM 1027 C CA . THR B 1 71 ? -38.627 -11.693 -7.596 1.00 29.98 106 THR B CA 1
ATOM 1028 C C . THR B 1 71 ? -37.825 -10.465 -7.187 1.00 29.75 106 THR B C 1
ATOM 1029 O O . THR B 1 71 ? -38.395 -9.465 -6.783 1.00 30.11 106 THR B O 1
ATOM 1033 N N . SER B 1 72 ? -36.503 -10.536 -7.289 1.00 29.96 107 SER B N 1
ATOM 1034 C CA . SER B 1 72 ? -35.651 -9.369 -7.032 1.00 29.96 107 SER B CA 1
ATOM 1035 C C . SER B 1 72 ? -35.276 -8.640 -8.312 1.00 28.98 107 SER B C 1
ATOM 1036 O O . SER B 1 72 ? -34.433 -7.748 -8.297 1.00 28.64 107 SER B O 1
ATOM 1039 N N . GLY B 1 73 ? -35.907 -9.032 -9.418 1.00 29.15 108 GLY B N 1
ATOM 1040 C CA . GLY B 1 73 ? -35.631 -8.454 -10.736 1.00 28.58 108 GLY B CA 1
ATOM 1041 C C . GLY B 1 73 ? -34.324 -8.919 -11.343 1.00 28.28 108 GLY B C 1
ATOM 1042 O O . GLY B 1 73 ? -34.012 -8.578 -12.481 1.00 28.96 108 GLY B O 1
ATOM 1043 N N . GLU B 1 74 ? -33.566 -9.707 -10.594 1.00 28.49 109 GLU B N 1
ATOM 1044 C CA . GLU B 1 74 ? -32.251 -10.114 -11.023 1.00 29.09 109 GLU B CA 1
ATOM 1045 C C . GLU B 1 74 ? -32.330 -11.306 -11.972 1.00 28.92 109 GLU B C 1
ATOM 1046 O O . GLU B 1 74 ? -33.037 -12.282 -11.712 1.00 28.33 109 GLU B O 1
ATOM 1052 N N . LEU B 1 75 ? -31.626 -11.165 -13.099 1.00 29.01 110 LEU B N 1
ATOM 1053 C CA . LEU B 1 75 ? -31.657 -12.096 -14.214 1.00 28.89 110 LEU B CA 1
ATOM 1054 C C . LEU B 1 75 ? -30.993 -13.434 -13.896 1.00 29.25 110 LEU B C 1
ATOM 1055 O O . LEU B 1 75 ? -29.848 -13.477 -13.458 1.00 29.32 110 LEU B O 1
ATOM 1060 N N . ALA B 1 76 ? -31.711 -14.526 -14.158 1.00 29.78 111 ALA B N 1
ATOM 1061 C CA . ALA B 1 76 ? -31.146 -15.870 -14.091 1.00 29.88 111 ALA B CA 1
ATOM 1062 C C . ALA B 1 76 ? -30.044 -16.069 -15.112 1.00 30.42 111 ALA B C 1
ATOM 1063 O O . ALA B 1 76 ? -30.229 -15.801 -16.309 1.00 30.52 111 ALA B O 1
ATOM 1065 N N . VAL B 1 77 ? -28.883 -16.514 -14.631 1.00 30.74 112 VAL B N 1
ATOM 1066 C CA . VAL B 1 77 ? -27.737 -16.783 -15.506 1.00 30.22 112 VAL B CA 1
ATOM 1067 C C . VAL B 1 77 ? -27.043 -18.082 -15.127 1.00 29.95 112 VAL B C 1
ATOM 1068 O O . VAL B 1 77 ? -27.033 -18.461 -13.953 1.00 29.33 112 VAL B O 1
ATOM 1072 N N . ASN B 1 78 ? -26.499 -18.766 -16.141 1.00 29.96 113 ASN B N 1
ATOM 1073 C CA . ASN B 1 78 ? -25.712 -19.993 -15.968 1.00 30.09 113 ASN B CA 1
ATOM 1074 C C . ASN B 1 78 ? -26.410 -21.004 -15.087 1.00 30.51 113 ASN B C 1
ATOM 1075 O O . ASN B 1 78 ? -25.858 -21.467 -14.100 1.00 31.21 113 ASN B O 1
ATOM 1080 N N . THR B 1 79 ? -27.644 -21.331 -15.435 1.00 31.07 114 THR B N 1
ATOM 1081 C CA . THR B 1 79 ? -28.460 -22.166 -14.573 1.00 30.66 114 THR B CA 1
ATOM 1082 C C . THR B 1 79 ? -29.632 -22.744 -15.349 1.00 31.10 114 THR B C 1
ATOM 1083 O O . THR B 1 79 ? -29.738 -22.569 -16.569 1.00 29.55 114 THR B O 1
ATOM 1087 N N . SER B 1 80 ? -30.508 -23.434 -14.631 1.00 31.67 115 SER B N 1
ATOM 1088 C CA . SER B 1 80 ? -31.710 -23.981 -15.236 1.00 32.91 115 SER B CA 1
ATOM 1089 C C . SER B 1 80 ? -32.931 -23.447 -14.514 1.00 33.65 115 SER B C 1
ATOM 1090 O O . SER B 1 80 ? -32.972 -23.408 -13.266 1.00 34.01 115 SER B O 1
ATOM 1093 N N . ILE B 1 81 ? -33.921 -23.020 -15.294 1.00 34.58 116 ILE B N 1
ATOM 1094 C CA . ILE B 1 81 ? -35.163 -22.491 -14.727 1.00 35.87 116 ILE B CA 1
ATOM 1095 C C . ILE B 1 81 ? -36.336 -23.291 -15.248 1.00 36.62 116 ILE B C 1
ATOM 1096 O O . ILE B 1 81 ? -36.639 -23.239 -16.440 1.00 37.34 116 ILE B O 1
ATOM 1101 N N . ASP B 1 82 ? -36.985 -24.044 -14.355 1.00 37.70 117 ASP B N 1
ATOM 1102 C CA . ASP B 1 82 ? -38.098 -24.935 -14.736 1.00 38.31 117 ASP B CA 1
ATOM 1103 C C . ASP B 1 82 ? -37.667 -25.821 -15.901 1.00 38.39 117 ASP B C 1
ATOM 1104 O O . ASP B 1 82 ? -38.457 -26.112 -16.801 1.00 39.01 117 ASP B O 1
ATOM 1109 N N . GLY B 1 83 ? -36.399 -26.220 -15.898 1.00 38.26 118 GLY B N 1
ATOM 1110 C CA . GLY B 1 83 ? -35.868 -27.060 -16.948 1.00 38.15 118 GLY B CA 1
ATOM 1111 C C . GLY B 1 83 ? -35.372 -26.307 -18.177 1.00 38.39 118 GLY B C 1
ATOM 1112 O O . GLY B 1 83 ? -34.855 -26.935 -19.100 1.00 38.43 118 GLY B O 1
ATOM 1113 N N . TYR B 1 84 ? -35.530 -24.976 -18.193 1.00 37.85 119 TYR B N 1
ATOM 1114 C CA . TYR B 1 84 ? -34.956 -24.132 -19.246 1.00 37.50 119 TYR B CA 1
ATOM 1115 C C . TYR B 1 84 ? -33.527 -23.709 -18.920 1.00 37.30 119 TYR B C 1
ATOM 1116 O O . TYR B 1 84 ? -33.287 -23.056 -17.912 1.00 37.08 119 TYR B O 1
ATOM 1125 N N . ARG B 1 85 ? -32.589 -24.069 -19.792 1.00 36.95 120 ARG B N 1
ATOM 1126 C CA . ARG B 1 85 ? -31.182 -23.780 -19.562 1.00 36.61 120 ARG B CA 1
ATOM 1127 C C . ARG B 1 85 ? -30.831 -22.405 -20.086 1.00 35.64 120 ARG B C 1
ATOM 1128 O O . ARG B 1 85 ? -31.008 -22.131 -21.281 1.00 34.78 120 ARG B O 1
ATOM 1136 N N . VAL B 1 86 ? -30.308 -21.566 -19.185 1.00 35.01 121 VAL B N 1
ATOM 1137 C CA . VAL B 1 86 ? -29.894 -20.195 -19.504 1.00 34.89 121 VAL B CA 1
ATOM 1138 C C . VAL B 1 86 ? -28.380 -19.953 -19.528 1.00 35.25 121 VAL B C 1
ATOM 1139 O O . VAL B 1 86 ? -27.637 -20.381 -18.635 1.00 35.84 121 VAL B O 1
ATOM 1143 N N . ASN B 1 87 ? -27.956 -19.275 -20.593 1.00 35.52 122 ASN B N 1
ATOM 1144 C CA . ASN B 1 87 ? -26.643 -18.630 -20.755 1.00 35.51 122 ASN B CA 1
ATOM 1145 C C . ASN B 1 87 ? -25.946 -17.895 -19.612 1.00 35.82 122 ASN B C 1
ATOM 1146 O O . ASN B 1 87 ? -26.519 -17.633 -18.560 1.00 35.47 122 ASN B O 1
ATOM 1151 N N . ASP B 1 88 ? -24.699 -17.512 -19.902 1.00 36.34 123 ASP B N 1
ATOM 1152 C CA . ASP B 1 88 ? -23.945 -16.534 -19.135 1.00 36.90 123 ASP B CA 1
ATOM 1153 C C . ASP B 1 88 ? -24.574 -15.140 -19.258 1.00 37.06 123 ASP B C 1
ATOM 1154 O O . ASP B 1 88 ? -24.409 -14.283 -18.379 1.00 37.85 123 ASP B O 1
ATOM 1159 N N . ASN B 1 89 ? -25.303 -14.909 -20.340 1.00 36.59 124 ASN B N 1
ATOM 1160 C CA . ASN B 1 89 ? -26.094 -13.706 -20.407 1.00 36.42 124 ASN B CA 1
ATOM 1161 C C . ASN B 1 89 ? -27.614 -13.967 -20.442 1.00 36.34 124 ASN B C 1
ATOM 1162 O O . ASN B 1 89 ? -28.378 -13.260 -21.116 1.00 35.74 124 ASN B O 1
ATOM 1167 N N . GLY B 1 90 ? -28.022 -14.985 -19.670 1.00 36.22 125 GLY B N 1
ATOM 1168 C CA . GLY B 1 90 ? -29.424 -15.252 -19.327 1.00 36.19 125 GLY B CA 1
ATOM 1169 C C . GLY B 1 90 ? -30.360 -15.737 -20.425 1.00 36.43 125 GLY B C 1
ATOM 1170 O O . GLY B 1 90 ? -31.558 -15.899 -20.184 1.00 36.23 125 GLY B O 1
ATOM 1171 N N . GLU B 1 91 ? -29.813 -15.975 -21.614 1.00 36.56 126 GLU B N 1
ATOM 1172 C CA . GLU B 1 91 ? -30.574 -16.408 -22.791 1.00 37.73 126 GLU B CA 1
ATOM 1173 C C . GLU B 1 91 ? -30.929 -17.892 -22.677 1.00 38.66 126 GLU B C 1
ATOM 1174 O O . GLU B 1 91 ? -30.085 -18.707 -22.282 1.00 39.04 126 GLU B O 1
ATOM 1180 N N . TRP B 1 92 ? -32.175 -18.247 -22.982 1.00 39.75 127 TRP B N 1
ATOM 1181 C CA . TRP B 1 92 ? -32.556 -19.653 -23.038 1.00 41.31 127 TRP B CA 1
ATOM 1182 C C . TRP B 1 92 ? -31.892 -20.319 -24.252 1.00 41.95 127 TRP B C 1
ATOM 1183 O O . TRP B 1 92 ? -32.040 -19.859 -25.391 1.00 42.22 127 TRP B O 1
ATOM 1194 N N . VAL B 1 93 ? -31.143 -21.386 -23.984 1.00 42.55 128 VAL B N 1
ATOM 1195 C CA . VAL B 1 93 ? -30.471 -22.184 -25.008 1.00 42.86 128 VAL B CA 1
ATOM 1196 C C . VAL B 1 93 ? -30.547 -23.673 -24.630 1.00 43.50 128 VAL B C 1
ATOM 1197 O O . VAL B 1 93 ? -31.089 -24.015 -23.586 1.00 43.88 128 VAL B O 1
ATOM 1201 N N . ARG B 1 94 ? -30.044 -24.549 -25.502 1.00 44.89 129 ARG B N 1
ATOM 1202 C CA . ARG B 1 94 ? -29.707 -25.966 -25.189 1.00 45.63 129 ARG B CA 1
ATOM 1203 C C . ARG B 1 94 ? -29.182 -26.649 -26.444 1.00 46.41 129 ARG B C 1
ATOM 1204 O O . ARG B 1 94 ? -29.729 -26.449 -27.544 1.00 47.27 129 ARG B O 1
ATOM 1206 N N . THR C 1 15 ? -14.572 -22.570 -26.323 1.00 42.05 50 THR C N 1
ATOM 1207 C CA . THR C 1 15 ? -15.747 -23.003 -25.505 1.00 41.85 50 THR C CA 1
ATOM 1208 C C . THR C 1 15 ? -16.166 -21.935 -24.479 1.00 41.37 50 THR C C 1
ATOM 1209 O O . THR C 1 15 ? -15.406 -21.001 -24.187 1.00 41.54 50 THR C O 1
ATOM 1213 N N . THR C 1 16 ? -17.382 -22.086 -23.948 1.00 40.53 51 THR C N 1
ATOM 1214 C CA . THR C 1 16 ? -17.975 -21.149 -22.985 1.00 39.47 51 THR C CA 1
ATOM 1215 C C . THR C 1 16 ? -17.942 -21.726 -21.549 1.00 38.38 51 THR C C 1
ATOM 1216 O O . THR C 1 16 ? -17.748 -22.927 -21.358 1.00 38.51 51 THR C O 1
ATOM 1220 N N . GLY C 1 17 ? -18.121 -20.859 -20.552 1.00 37.46 52 GLY C N 1
ATOM 1221 C CA . GLY C 1 17 ? -18.219 -21.260 -19.136 1.00 35.61 52 GLY C CA 1
ATOM 1222 C C . GLY C 1 17 ? -16.889 -21.394 -18.431 1.00 34.48 52 GLY C C 1
ATOM 1223 O O . GLY C 1 17 ? -15.905 -20.773 -18.827 1.00 34.13 52 GLY C O 1
ATOM 1224 N N . TRP C 1 18 ? -16.872 -22.212 -17.375 1.00 33.90 53 TRP C N 1
ATOM 1225 C CA . TRP C 1 18 ? -15.667 -22.496 -16.585 1.00 32.84 53 TRP C CA 1
ATOM 1226 C C . TRP C 1 18 ? -14.607 -23.201 -17.394 1.00 32.47 53 TRP C C 1
ATOM 1227 O O . TRP C 1 18 ? -14.884 -24.201 -18.061 1.00 32.11 53 TRP C O 1
ATOM 1238 N N . LYS C 1 19 ? -13.381 -22.698 -17.321 1.00 31.96 54 LYS C N 1
ATOM 1239 C CA . LYS C 1 19 ? -12.286 -23.375 -17.997 1.00 31.97 54 LYS C CA 1
ATOM 1240 C C . LYS C 1 19 ? -11.012 -23.300 -17.174 1.00 31.10 54 LYS C C 1
ATOM 1241 O O . LYS C 1 19 ? -10.543 -22.220 -16.867 1.00 30.82 54 LYS C O 1
ATOM 1247 N N . GLN C 1 20 ? -10.472 -24.464 -16.835 1.00 30.84 55 GLN C N 1
ATOM 1248 C CA . GLN C 1 20 ? -9.231 -24.550 -16.094 1.00 30.63 55 GLN C CA 1
ATOM 1249 C C . GLN C 1 20 ? -8.036 -24.586 -17.023 1.00 30.48 55 GLN C C 1
ATOM 1250 O O . GLN C 1 20 ? -7.991 -25.366 -17.986 1.00 30.82 55 GLN C O 1
ATOM 1256 N N . GLU C 1 21 ? -7.067 -23.735 -16.713 1.00 30.07 56 GLU C N 1
ATOM 1257 C CA . GLU C 1 21 ? -5.831 -23.661 -17.450 1.00 29.77 56 GLU C CA 1
ATOM 1258 C C . GLU C 1 21 ? -4.699 -23.495 -16.474 1.00 29.04 56 GLU C C 1
ATOM 1259 O O . GLU C 1 21 ? -4.672 -22.539 -15.704 1.00 28.64 56 GLU C O 1
ATOM 1265 N N . ASN C 1 22 ? -3.782 -24.455 -16.497 1.00 28.75 57 ASN C N 1
ATOM 1266 C CA . ASN C 1 22 ? -2.677 -24.547 -15.533 1.00 28.77 57 ASN C CA 1
ATOM 1267 C C . ASN C 1 22 ? -3.138 -24.547 -14.068 1.00 29.02 57 ASN C C 1
ATOM 1268 O O . ASN C 1 22 ? -2.585 -23.832 -13.220 1.00 29.04 57 ASN C O 1
ATOM 1273 N N . GLY C 1 23 ? -4.161 -25.353 -13.782 1.00 29.14 58 GLY C N 1
ATOM 1274 C CA . GLY C 1 23 ? -4.745 -25.432 -12.444 1.00 29.41 58 GLY C CA 1
ATOM 1275 C C . GLY C 1 23 ? -5.534 -24.196 -12.038 1.00 29.85 58 GLY C C 1
ATOM 1276 O O . GLY C 1 23 ? -5.995 -24.100 -10.899 1.00 29.87 58 GLY C O 1
ATOM 1277 N N . MET C 1 24 ? -5.715 -23.260 -12.968 1.00 29.76 59 MET C N 1
ATOM 1278 C CA . MET C 1 24 ? -6.409 -22.008 -12.667 1.00 30.11 59 MET C CA 1
ATOM 1279 C C . MET C 1 24 ? -7.751 -21.876 -13.370 1.00 30.72 59 MET C C 1
ATOM 1280 O O . MET C 1 24 ? -7.894 -22.191 -14.574 1.00 31.40 59 MET C O 1
ATOM 1285 N N . TRP C 1 25 ? -8.723 -21.370 -12.627 1.00 30.52 60 TRP C N 1
ATOM 1286 C CA . TRP C 1 25 ? -10.087 -21.228 -13.132 1.00 30.54 60 TRP C CA 1
ATOM 1287 C C . TRP C 1 25 ? -10.438 -19.881 -13.751 1.00 29.62 60 TRP C C 1
ATOM 1288 O O . TRP C 1 25 ? -10.174 -18.812 -13.190 1.00 29.99 60 TRP C O 1
ATOM 1299 N N . TYR C 1 26 ? -11.047 -19.943 -14.922 1.00 28.21 61 TYR C N 1
ATOM 1300 C CA . TYR C 1 26 ? -11.420 -18.726 -15.649 1.00 26.41 61 TYR C CA 1
ATOM 1301 C C . TYR C 1 26 ? -12.814 -18.873 -16.205 1.00 25.21 61 TYR C C 1
ATOM 1302 O O . TYR C 1 26 ? -13.262 -19.994 -16.463 1.00 25.83 61 TYR C O 1
ATOM 1311 N N . PHE C 1 27 ? -13.507 -17.751 -16.375 1.00 23.55 62 PHE C N 1
ATOM 1312 C CA . PHE C 1 27 ? -14.866 -17.808 -16.864 1.00 22.71 62 PHE C CA 1
ATOM 1313 C C . PHE C 1 27 ? -15.027 -17.159 -18.249 1.00 21.08 62 PHE C C 1
ATOM 1314 O O . PHE C 1 27 ? -14.807 -15.977 -18.452 1.00 20.42 62 PHE C O 1
ATOM 1322 N N . TYR C 1 28 ? -15.405 -17.956 -19.2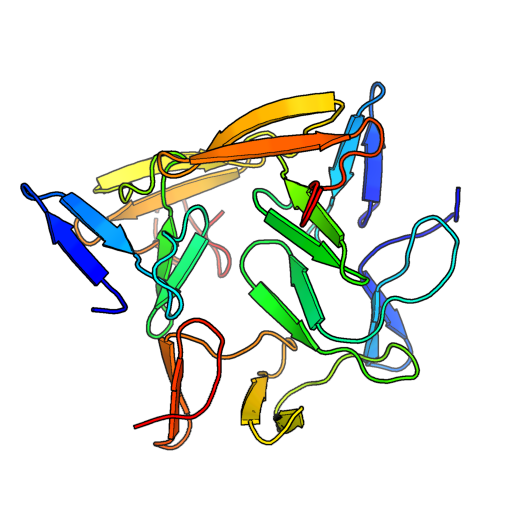15 1.00 20.51 63 TYR C N 1
ATOM 1323 C CA . TYR C 1 28 ? -15.485 -17.439 -20.591 1.00 18.85 63 TYR C CA 1
ATOM 1324 C C . TYR C 1 28 ? -16.941 -17.209 -21.014 1.00 19.07 63 TYR C C 1
ATOM 1325 O O . TYR C 1 28 ? -17.770 -18.127 -20.972 1.00 18.49 63 TYR C O 1
ATOM 1334 N N . ASN C 1 29 ? -17.262 -15.963 -21.355 1.00 19.53 64 ASN C N 1
ATOM 1335 C CA . ASN C 1 29 ? -18.593 -15.590 -21.809 1.00 21.32 64 ASN C CA 1
ATOM 1336 C C . ASN C 1 29 ? -18.844 -16.124 -23.237 1.00 22.33 64 ASN C C 1
ATOM 1337 O O . ASN C 1 29 ? -17.899 -16.627 -23.870 1.00 21.98 64 ASN C O 1
ATOM 1342 N N . THR C 1 30 ? -20.087 -16.026 -23.732 1.00 23.26 65 THR C N 1
ATOM 1343 C CA . THR C 1 30 ? -20.430 -16.631 -25.027 1.00 24.45 65 THR C CA 1
ATOM 1344 C C . THR C 1 30 ? -19.559 -16.090 -26.175 1.00 24.91 65 THR C C 1
ATOM 1345 O O . THR C 1 30 ? -19.017 -16.871 -26.957 1.00 25.62 65 THR C O 1
ATOM 1349 N N . ASP C 1 31 ? -19.426 -14.764 -26.259 1.00 25.14 66 ASP C N 1
ATOM 1350 C CA . ASP C 1 31 ? -18.670 -14.099 -27.328 1.00 24.53 66 ASP C CA 1
ATOM 1351 C C . ASP C 1 31 ? -17.169 -14.475 -27.381 1.00 25.23 66 ASP C C 1
ATOM 1352 O O . ASP C 1 31 ? -16.520 -14.286 -28.422 1.00 25.61 66 ASP C O 1
ATOM 1357 N N . GLY C 1 32 ? -16.631 -15.012 -26.284 1.00 25.02 67 GLY C N 1
ATOM 1358 C CA . GLY C 1 32 ? -15.198 -15.297 -26.180 1.00 25.62 67 GLY C CA 1
ATOM 1359 C C . GLY C 1 32 ? -14.569 -14.580 -24.986 1.00 26.71 67 GLY C C 1
ATOM 1360 O O . GLY C 1 32 ? -13.551 -15.039 -24.434 1.00 26.40 67 GLY C O 1
ATOM 1361 N N . SER C 1 33 ? -15.193 -13.468 -24.580 1.00 27.10 68 SER C N 1
ATOM 1362 C CA . SER C 1 33 ? -14.617 -12.544 -23.607 1.00 27.87 68 SER C CA 1
ATOM 1363 C C . SER C 1 33 ? -14.486 -13.179 -22.234 1.00 28.20 68 SER C C 1
ATOM 1364 O O . SER C 1 33 ? -15.203 -14.120 -21.898 1.00 28.84 68 SER C O 1
ATOM 1367 N N . MET C 1 34 ? -13.543 -12.698 -21.451 1.00 28.18 69 MET C N 1
ATOM 1368 C CA . MET C 1 34 ? -13.363 -13.273 -20.115 1.00 28.32 69 MET C CA 1
ATOM 1369 C C . MET C 1 34 ? -14.179 -12.482 -19.112 1.00 28.78 69 MET C C 1
ATOM 1370 O O . MET C 1 34 ? -14.001 -11.264 -18.978 1.00 29.28 69 MET C O 1
ATOM 1375 N N . ALA C 1 35 ? -15.081 -13.147 -18.397 1.00 29.20 70 ALA C N 1
ATOM 1376 C CA . ALA C 1 35 ? -15.658 -12.502 -17.207 1.00 29.62 70 ALA C CA 1
ATOM 1377 C C . ALA C 1 35 ? -14.566 -12.118 -16.211 1.00 30.14 70 ALA C C 1
ATOM 1378 O O . ALA C 1 35 ? -13.542 -12.794 -16.128 1.00 30.74 70 ALA C O 1
ATOM 1380 N N . THR C 1 36 ? -14.769 -10.986 -15.527 1.00 30.29 71 THR C N 1
ATOM 1381 C CA . THR C 1 36 ? -14.108 -10.669 -14.281 1.00 29.93 71 THR C CA 1
ATOM 1382 C C . THR C 1 36 ? -15.166 -10.188 -13.287 1.00 30.95 71 THR C C 1
ATOM 1383 O O . THR C 1 36 ? -16.313 -9.944 -13.660 1.00 31.79 71 THR C O 1
ATOM 1387 N N . GLY C 1 37 ? -14.778 -10.025 -12.033 1.00 30.33 72 GLY C N 1
ATOM 1388 C CA . GLY C 1 37 ? -15.736 -9.560 -11.029 1.00 31.31 72 GLY C CA 1
ATOM 1389 C C . GLY C 1 37 ? -16.600 -10.695 -10.515 1.00 31.31 72 GLY C C 1
ATOM 1390 O O . GLY C 1 37 ? -16.230 -11.868 -10.626 1.00 32.53 72 GLY C O 1
ATOM 1391 N N . TRP C 1 38 ? -17.750 -10.356 -9.945 1.00 30.44 73 TRP C N 1
ATOM 1392 C CA . TRP C 1 38 ? -18.667 -11.375 -9.486 1.00 29.82 73 TRP C CA 1
ATOM 1393 C C . TRP C 1 38 ? -19.324 -12.103 -10.656 1.00 30.96 73 TRP C C 1
ATOM 1394 O O . TRP C 1 38 ? -19.829 -11.483 -11.604 1.00 31.07 73 TRP C O 1
ATOM 1405 N N . VAL C 1 39 ? -19.303 -13.428 -10.574 1.00 31.02 74 VAL C N 1
ATOM 1406 C CA . VAL C 1 39 ? -20.025 -14.245 -11.492 1.00 31.30 74 VAL C CA 1
ATOM 1407 C C . VAL C 1 39 ? -20.915 -15.178 -10.688 1.00 31.09 74 VAL C C 1
ATOM 1408 O O . VAL C 1 39 ? -20.477 -15.744 -9.678 1.00 31.34 74 VAL C O 1
ATOM 1412 N N . GLN C 1 40 ? -22.177 -15.291 -11.114 1.00 30.74 75 GLN C N 1
ATOM 1413 C CA . GLN C 1 40 ? -23.102 -16.290 -10.578 1.00 30.01 75 GLN C CA 1
ATOM 1414 C C . GLN C 1 40 ? -23.248 -17.491 -11.514 1.00 29.77 75 GLN C C 1
ATOM 1415 O O . GLN C 1 40 ? -23.621 -17.348 -12.691 1.00 29.41 75 GLN C O 1
ATOM 1421 N N . VAL C 1 41 ? -22.937 -18.673 -10.985 1.00 29.49 76 VAL C N 1
ATOM 1422 C CA . VAL C 1 41 ? -23.081 -19.916 -11.730 1.00 29.35 76 VAL C CA 1
ATOM 1423 C C . VAL C 1 41 ? -23.871 -20.924 -10.898 1.00 30.04 76 VAL C C 1
ATOM 1424 O O . VAL C 1 41 ? -23.414 -21.359 -9.838 1.00 29.82 76 VAL C O 1
ATOM 1428 N N . ASN C 1 42 ? -25.052 -21.293 -11.393 1.00 30.46 77 ASN C N 1
ATOM 1429 C CA . ASN C 1 42 ? -25.884 -22.287 -10.740 1.00 31.27 77 ASN C CA 1
ATOM 1430 C C . ASN C 1 42 ? -26.262 -21.886 -9.309 1.00 31.59 77 ASN C C 1
ATOM 1431 O O . ASN C 1 42 ? -26.419 -22.739 -8.434 1.00 32.00 77 ASN C O 1
ATOM 1436 N N . GLY C 1 43 ? -26.408 -20.584 -9.079 1.00 31.68 78 GLY C N 1
ATOM 1437 C CA . GLY C 1 43 ? -26.865 -20.073 -7.783 1.00 31.89 78 GLY C CA 1
ATOM 1438 C C . GLY C 1 43 ? -25.760 -19.557 -6.881 1.00 31.87 78 GLY C C 1
ATOM 1439 O O . GLY C 1 43 ? -25.988 -18.667 -6.056 1.00 32.00 78 GLY C O 1
ATOM 1440 N N . SER C 1 44 ? -24.566 -20.120 -7.054 1.00 31.66 79 SER C N 1
ATOM 1441 C CA . SER C 1 44 ? -23.377 -19.748 -6.294 1.00 31.28 79 SER C CA 1
ATOM 1442 C C . SER C 1 44 ? -22.645 -18.540 -6.865 1.00 30.86 79 SER C C 1
ATOM 1443 O O . SER C 1 44 ? -22.606 -18.340 -8.085 1.00 30.51 79 SER C O 1
ATOM 1446 N N . TRP C 1 45 ? -22.054 -17.745 -5.973 1.00 30.11 80 TRP C N 1
ATOM 1447 C CA . TRP C 1 45 ? -21.259 -16.604 -6.396 1.00 29.82 80 TRP C CA 1
ATOM 1448 C C . TRP C 1 45 ? -19.777 -16.958 -6.476 1.00 29.69 80 TRP C C 1
ATOM 1449 O O . TRP C 1 45 ? -19.265 -17.734 -5.665 1.00 29.40 80 TRP C O 1
ATOM 1460 N N . TYR C 1 46 ? -19.100 -16.409 -7.484 1.00 28.98 81 TYR C N 1
ATOM 1461 C CA . TYR C 1 46 ? -17.651 -16.478 -7.533 1.00 28.09 81 TYR C CA 1
ATOM 1462 C C . TYR C 1 46 ? -17.094 -15.075 -7.759 1.00 26.79 81 TYR C C 1
ATOM 1463 O O . TYR C 1 46 ? -17.816 -14.180 -8.196 1.00 25.58 81 TYR C O 1
ATOM 1472 N N . TYR C 1 47 ? -15.823 -14.883 -7.403 1.00 25.67 82 TYR C N 1
ATOM 1473 C CA . TYR C 1 47 ? -15.144 -13.636 -7.694 1.00 24.79 82 TYR C CA 1
ATOM 1474 C C . TYR C 1 47 ? -13.890 -13.819 -8.525 1.00 27.11 82 TYR C C 1
ATOM 1475 O O . TYR C 1 47 ? -12.992 -14.594 -8.191 1.00 28.68 82 TYR C O 1
ATOM 1484 N N . LEU C 1 48 ? -13.832 -13.057 -9.597 1.00 27.70 83 LEU C N 1
ATOM 1485 C CA . LEU C 1 48 ? -12.657 -13.065 -10.432 1.00 29.04 83 LEU C CA 1
ATOM 1486 C C . LEU C 1 48 ? -11.845 -11.768 -10.228 1.00 29.25 83 LEU C C 1
ATOM 1487 O O . LEU C 1 48 ? -12.409 -10.673 -9.953 1.00 29.64 83 LEU C O 1
ATOM 1492 N N . ASN C 1 49 ? -10.520 -11.948 -10.276 1.00 28.22 84 ASN C N 1
ATOM 1493 C CA . ASN C 1 49 ? -9.546 -10.897 -10.231 1.00 27.03 84 ASN C CA 1
ATOM 1494 C C . ASN C 1 49 ? -9.608 -10.176 -11.548 1.00 28.15 84 ASN C C 1
ATOM 1495 O O . ASN C 1 49 ? -10.160 -10.707 -12.515 1.00 26.84 84 ASN C O 1
ATOM 1500 N N . SER C 1 50 ? -9.047 -8.972 -11.595 1.00 28.47 85 SER C N 1
ATOM 1501 C CA . SER C 1 50 ? -8.994 -8.216 -12.821 1.00 27.86 85 SER C CA 1
ATOM 1502 C C . SER C 1 50 ? -8.217 -8.920 -13.932 1.00 28.37 85 SER C C 1
ATOM 1503 O O . SER C 1 50 ? -8.266 -8.481 -15.066 1.00 27.72 85 SER C O 1
ATOM 1506 N N . ASN C 1 51 ? -7.480 -9.987 -13.626 1.00 28.38 86 ASN C N 1
ATOM 1507 C CA . ASN C 1 51 ? -6.816 -10.738 -14.704 1.00 28.09 86 ASN C CA 1
ATOM 1508 C C . ASN C 1 51 ? -7.600 -11.985 -15.076 1.00 27.94 86 ASN C C 1
ATOM 1509 O O . ASN C 1 51 ? -7.076 -12.898 -15.715 1.00 27.27 86 ASN C O 1
ATOM 1514 N N . GLY C 1 52 ? -8.844 -12.025 -14.597 1.00 28.37 87 GLY C N 1
ATOM 1515 C CA . GLY C 1 52 ? -9.797 -13.109 -14.845 1.00 27.50 87 GLY C CA 1
ATOM 1516 C C . GLY C 1 52 ? -9.644 -14.328 -13.965 1.00 27.07 87 GLY C C 1
ATOM 1517 O O . GLY C 1 52 ? -10.546 -15.153 -13.884 1.00 26.82 87 GLY C O 1
ATOM 1518 N N . SER C 1 53 ? -8.503 -14.489 -13.318 1.00 27.31 88 SER C N 1
ATOM 1519 C CA . SER C 1 53 ? -8.312 -15.716 -12.520 1.00 28.10 88 SER C CA 1
ATOM 1520 C C . SER C 1 53 ? -9.211 -15.681 -11.301 1.00 27.43 88 SER C C 1
ATOM 1521 O O . SER C 1 53 ? -9.417 -14.616 -10.722 1.00 26.94 88 SER C O 1
ATOM 1524 N N . MET C 1 54 ? -9.767 -16.853 -10.984 1.00 27.44 89 MET C N 1
ATOM 1525 C CA . MET C 1 54 ? -10.675 -17.046 -9.869 1.00 28.31 89 MET C CA 1
ATOM 1526 C C . MET C 1 54 ? -9.948 -16.936 -8.539 1.00 28.58 89 MET C C 1
ATOM 1527 O O . MET C 1 54 ? -8.900 -17.565 -8.314 1.00 28.80 89 MET C O 1
ATOM 1532 N N . LYS C 1 55 ? -10.492 -16.124 -7.650 1.00 29.83 90 LYS C N 1
ATOM 1533 C CA . LYS C 1 55 ? -10.007 -16.129 -6.248 1.00 29.48 90 LYS C CA 1
ATOM 1534 C C . LYS C 1 55 ? -10.419 -17.444 -5.620 1.00 31.12 90 LYS C C 1
ATOM 1535 O O . LYS C 1 55 ? -11.480 -17.957 -5.980 1.00 32.04 90 LYS C O 1
ATOM 1541 N N . VAL C 1 56 ? -9.587 -18.003 -4.723 1.00 33.04 91 VAL C N 1
ATOM 1542 C CA . VAL C 1 56 ? -9.920 -19.222 -3.960 1.00 33.83 91 VAL C CA 1
ATOM 1543 C C . VAL C 1 56 ? -9.391 -19.264 -2.502 1.00 34.64 91 VAL C C 1
ATOM 1544 O O . VAL C 1 56 ? -8.336 -18.714 -2.182 1.00 35.04 91 VAL C O 1
ATOM 1548 N N . ASN C 1 57 ? -10.151 -19.940 -1.643 1.00 34.82 92 ASN C N 1
ATOM 1549 C CA . ASN C 1 57 ? -9.718 -20.373 -0.313 1.00 35.83 92 ASN C CA 1
ATOM 1550 C C . ASN C 1 57 ? -9.108 -19.313 0.614 1.00 36.16 92 ASN C C 1
ATOM 1551 O O . ASN C 1 57 ? -7.988 -19.446 1.113 1.00 35.67 92 ASN C O 1
ATOM 1556 N N . GLN C 1 58 ? -9.900 -18.275 0.855 1.00 36.84 93 GLN C N 1
ATOM 1557 C CA . GLN C 1 58 ? -9.429 -17.041 1.442 1.00 37.22 93 GLN C CA 1
ATOM 1558 C C . GLN C 1 58 ? -10.592 -16.077 1.492 1.00 37.83 93 GLN C C 1
ATOM 1559 O O . GLN C 1 58 ? -11.534 -16.168 0.665 1.00 38.83 93 GLN C O 1
ATOM 1565 N N . TRP C 1 59 ? -10.371 -15.062 2.330 1.00 37.28 94 TRP C N 1
ATOM 1566 C CA . TRP C 1 59 ? -11.192 -13.898 2.619 1.00 38.03 94 TRP C CA 1
ATOM 1567 C C . TRP C 1 59 ? -10.606 -12.744 1.884 1.00 38.97 94 TRP C C 1
ATOM 1568 O O . TRP C 1 59 ? -9.414 -12.581 1.963 1.00 38.76 94 TRP C O 1
ATOM 1579 N N . PHE C 1 60 ? -11.409 -11.914 1.211 1.00 39.85 95 PHE C N 1
ATOM 1580 C CA . PHE C 1 60 ? -10.880 -10.729 0.499 1.00 40.41 95 PHE C CA 1
ATOM 1581 C C . PHE C 1 60 ? -11.774 -9.490 0.688 1.00 40.76 95 PHE C C 1
ATOM 1582 O O . PHE C 1 60 ? -12.942 -9.616 1.083 1.00 40.52 95 PHE C O 1
ATOM 1590 N N . GLN C 1 61 ? -11.239 -8.303 0.389 1.00 41.36 96 GLN C N 1
ATOM 1591 C CA . GLN C 1 61 ? -12.003 -7.061 0.551 1.00 42.26 96 GLN C CA 1
ATOM 1592 C C . GLN C 1 61 ? -12.342 -6.308 -0.742 1.00 43.15 96 GLN C C 1
ATOM 1593 O O . GLN C 1 61 ? -11.434 -5.858 -1.455 1.00 43.31 96 GLN C O 1
ATOM 1599 N N . VAL C 1 62 ? -13.644 -6.175 -1.034 1.00 44.05 97 VAL C N 1
ATOM 1600 C CA . VAL C 1 62 ? -14.128 -5.288 -2.113 1.00 44.72 97 VAL C CA 1
ATOM 1601 C C . VAL C 1 62 ? -15.310 -4.448 -1.652 1.00 45.34 97 VAL C C 1
ATOM 1602 O O . VAL C 1 62 ? -16.198 -4.933 -0.937 1.00 45.47 97 VAL C O 1
ATOM 1606 N N . GLY C 1 63 ? -15.308 -3.182 -2.068 1.00 46.03 98 GLY C N 1
ATOM 1607 C CA . GLY C 1 63 ? -16.333 -2.209 -1.656 1.00 46.69 98 GLY C CA 1
ATOM 1608 C C . GLY C 1 63 ? -16.376 -1.971 -0.147 1.00 47.05 98 GLY C C 1
ATOM 1609 O O . GLY C 1 63 ? -17.405 -1.545 0.386 1.00 46.98 98 GLY C O 1
ATOM 1610 N N . GLY C 1 64 ? -15.261 -2.259 0.534 1.00 47.23 99 GLY C N 1
ATOM 1611 C CA . GLY C 1 64 ? -15.159 -2.105 1.993 1.00 47.44 99 GLY C CA 1
ATOM 1612 C C . GLY C 1 64 ? -15.920 -3.153 2.798 1.00 47.47 99 GLY C C 1
ATOM 1613 O O . GLY C 1 64 ? -16.160 -2.983 4.000 1.00 48.05 99 GLY C O 1
ATOM 1614 N N . LYS C 1 65 ? -16.304 -4.235 2.136 1.00 47.09 100 LYS C N 1
ATOM 1615 C CA . LYS C 1 65 ? -16.969 -5.347 2.788 1.00 46.79 100 LYS C CA 1
ATOM 1616 C C . LYS C 1 65 ? -16.090 -6.589 2.669 1.00 46.67 100 LYS C C 1
ATOM 1617 O O . LYS C 1 65 ? -15.385 -6.758 1.667 1.00 46.77 100 LYS C O 1
ATOM 1623 N N . TRP C 1 66 ? -16.112 -7.446 3.691 1.00 46.10 101 TRP C N 1
ATOM 1624 C CA . TRP C 1 66 ? -15.318 -8.670 3.659 1.00 45.36 101 TRP C CA 1
ATOM 1625 C C . TRP C 1 66 ? -16.131 -9.873 3.221 1.00 44.70 101 TRP C C 1
ATOM 1626 O O . TRP C 1 66 ? -17.281 -10.047 3.630 1.00 44.42 101 TRP C O 1
ATOM 1637 N N . TYR C 1 67 ? -15.522 -10.662 2.333 1.00 43.96 102 TYR C N 1
ATOM 1638 C CA . TYR C 1 67 ? -16.157 -11.831 1.713 1.00 42.79 102 TYR C CA 1
ATOM 1639 C C . TYR C 1 67 ? -15.183 -12.993 1.765 1.00 42.62 102 TYR C C 1
ATOM 1640 O O . TYR C 1 67 ? -13.963 -12.782 1.799 1.00 42.48 102 TYR C O 1
ATOM 1649 N N . TYR C 1 68 ? -15.722 -14.211 1.769 1.00 42.18 103 TYR C N 1
ATOM 1650 C CA . TYR C 1 68 ? -14.898 -15.414 1.846 1.00 41.69 103 TYR C CA 1
ATOM 1651 C C . TYR C 1 68 ? -15.286 -16.426 0.772 1.00 41.74 103 TYR C C 1
ATOM 1652 O O . TYR C 1 68 ? -16.453 -16.787 0.625 1.00 41.90 103 TYR C O 1
ATOM 1661 N N . VAL C 1 69 ? -14.300 -16.902 0.033 1.00 42.01 104 VAL C N 1
ATOM 1662 C CA . VAL C 1 69 ? -14.562 -17.926 -0.969 1.00 42.70 104 VAL C CA 1
ATOM 1663 C C . VAL C 1 69 ? -13.775 -19.171 -0.598 1.00 43.17 104 VAL C C 1
ATOM 1664 O O . VAL C 1 69 ? -12.644 -19.064 -0.121 1.00 43.59 104 VAL C O 1
ATOM 1668 N N . ASN C 1 70 ? -14.384 -20.339 -0.785 1.00 43.47 105 ASN C N 1
ATOM 1669 C CA . ASN C 1 70 ? -13.744 -21.608 -0.434 1.00 43.71 105 ASN C CA 1
ATOM 1670 C C . ASN C 1 70 ? -12.785 -22.158 -1.502 1.00 43.70 105 ASN C C 1
ATOM 1671 O O . ASN C 1 70 ? -12.482 -21.483 -2.492 1.00 44.29 105 ASN C O 1
ATOM 1676 N N . THR C 1 71 ? -12.336 -23.397 -1.312 1.00 43.38 106 THR C N 1
ATOM 1677 C CA . THR C 1 71 ? -11.410 -24.040 -2.237 1.00 42.96 106 THR C CA 1
ATOM 1678 C C . THR C 1 71 ? -12.002 -24.210 -3.634 1.00 42.77 106 THR C C 1
ATOM 1679 O O . THR C 1 71 ? -11.268 -24.213 -4.603 1.00 42.89 106 THR C O 1
ATOM 1683 N N . SER C 1 72 ? -13.323 -24.364 -3.725 1.00 42.95 107 SER C N 1
ATOM 1684 C CA . SER C 1 72 ? -14.034 -24.427 -5.016 1.00 42.98 107 SER C CA 1
ATOM 1685 C C . SER C 1 72 ? -14.288 -23.040 -5.611 1.00 42.83 107 SER C C 1
ATOM 1686 O O . SER C 1 72 ? -14.702 -22.924 -6.762 1.00 42.63 107 SER C O 1
ATOM 1689 N N . GLY C 1 73 ? -14.056 -22.000 -4.812 1.00 42.72 108 GLY C N 1
ATOM 1690 C CA . GLY C 1 73 ? -14.208 -20.634 -5.274 1.00 43.11 108 GLY C CA 1
ATOM 1691 C C . GLY C 1 73 ? -15.566 -20.033 -4.977 1.00 43.20 108 GLY C C 1
ATOM 1692 O O . GLY C 1 73 ? -15.769 -18.837 -5.169 1.00 43.29 108 GLY C O 1
ATOM 1693 N N . GLU C 1 74 ? -16.500 -20.854 -4.511 1.00 43.40 109 GLU C N 1
ATOM 1694 C CA . GLU C 1 74 ? -17.826 -20.354 -4.160 1.00 43.71 109 GLU C CA 1
ATOM 1695 C C . GLU C 1 74 ? -17.822 -19.446 -2.935 1.00 43.55 109 GLU C C 1
ATOM 1696 O O . GLU C 1 74 ? -17.076 -19.670 -1.981 1.00 43.34 109 GLU C O 1
ATOM 1702 N N . LEU C 1 75 ? -18.641 -18.401 -3.020 1.00 43.52 110 LEU C N 1
ATOM 1703 C CA . LEU C 1 75 ? -18.818 -17.442 -1.960 1.00 43.88 110 LEU C CA 1
ATOM 1704 C C . LEU C 1 75 ? -19.678 -18.079 -0.901 1.00 44.67 110 LEU C C 1
ATOM 1705 O O . LEU C 1 75 ? -20.786 -18.549 -1.184 1.00 44.01 110 LEU C O 1
ATOM 1710 N N . ALA C 1 76 ? -19.144 -18.097 0.319 1.00 46.05 111 ALA C N 1
ATOM 1711 C CA . ALA C 1 76 ? -19.881 -18.545 1.493 1.00 47.12 111 ALA C CA 1
ATOM 1712 C C . ALA C 1 76 ? -20.931 -17.500 1.865 1.00 47.83 111 ALA C C 1
ATOM 1713 O O . ALA C 1 76 ? -20.637 -16.302 1.927 1.00 47.39 111 ALA C O 1
ATOM 1715 N N . VAL C 1 77 ? -22.162 -17.977 2.065 1.00 49.59 112 VAL C N 1
ATOM 1716 C CA . VAL C 1 77 ? -23.327 -17.147 2.439 1.00 51.24 112 VAL C CA 1
ATOM 1717 C C . VAL C 1 77 ? -24.179 -17.816 3.537 1.00 52.49 112 VAL C C 1
ATOM 1718 O O . VAL C 1 77 ? -24.267 -19.054 3.598 1.00 52.62 112 VAL C O 1
ATOM 1722 N N . ASN C 1 78 ? -24.798 -16.995 4.390 1.00 54.16 113 ASN C N 1
ATOM 1723 C CA . ASN C 1 78 ? -25.591 -17.469 5.553 1.00 55.95 113 ASN C CA 1
ATOM 1724 C C . ASN C 1 78 ? -24.903 -18.499 6.473 1.00 56.66 113 ASN C C 1
ATOM 1725 O O . ASN C 1 78 ? -25.543 -19.477 6.879 1.00 57.03 113 ASN C O 1
ATOM 1730 N N . THR C 1 79 ? -23.622 -18.291 6.796 1.00 57.49 114 THR C N 1
ATOM 1731 C CA . THR C 1 79 ? -22.868 -19.234 7.656 1.00 58.34 114 THR C CA 1
ATOM 1732 C C . THR C 1 79 ? -21.844 -18.523 8.584 1.00 58.80 114 THR C C 1
ATOM 1733 O O . THR C 1 79 ? -22.041 -17.360 8.956 1.00 58.81 114 THR C O 1
ATOM 1737 N N . SER C 1 80 ? -20.770 -19.225 8.957 1.00 59.30 115 SER C N 1
ATOM 1738 C CA . SER C 1 80 ? -19.720 -18.668 9.810 1.00 59.87 115 SER C CA 1
ATOM 1739 C C . SER C 1 80 ? -18.310 -18.940 9.264 1.00 59.66 115 SER C C 1
ATOM 1740 O O . SER C 1 80 ? -17.441 -18.389 9.623 0.00 20.00 115 SER C O 1
ATOM 1743 N N . TYR C 1 84 ? -16.707 -16.064 11.505 0.70 59.29 119 TYR C N 1
ATOM 1744 C CA . TYR C 1 84 ? -17.421 -14.790 11.400 0.70 59.36 119 TYR C CA 1
ATOM 1745 C C . TYR C 1 84 ? -18.688 -14.974 10.564 0.70 59.27 119 TYR C C 1
ATOM 1746 O O . TYR C 1 84 ? -18.709 -15.788 9.645 0.70 59.37 119 TYR C O 1
ATOM 1755 N N . ARG C 1 85 ? -19.741 -14.221 10.860 0.10 59.10 120 ARG C N 1
ATOM 1756 C CA . ARG C 1 85 ? -20.987 -14.410 10.120 0.10 58.88 120 ARG C CA 1
ATOM 1757 C C . ARG C 1 85 ? -20.948 -13.809 8.706 0.50 59.00 120 ARG C C 1
ATOM 1758 O O . ARG C 1 85 ? -20.054 -13.024 8.371 1.00 58.85 120 ARG C O 1
ATOM 1766 N N . VAL C 1 86 ? -21.915 -14.217 7.884 1.00 59.14 121 VAL C N 1
ATOM 1767 C CA . VAL C 1 86 ? -22.092 -13.728 6.521 1.00 58.97 121 VAL C CA 1
ATOM 1768 C C . VAL C 1 86 ? -23.558 -13.899 6.157 1.00 58.85 121 VAL C C 1
ATOM 1769 O O . VAL C 1 86 ? -24.210 -14.847 6.598 0.20 58.80 121 VAL C O 1
ATOM 1771 N N . ASN C 1 87 ? -24.069 -12.968 5.361 1.00 58.86 122 ASN C N 1
ATOM 1772 C CA . ASN C 1 87 ? -25.496 -12.899 5.040 1.00 58.98 122 ASN C CA 1
ATOM 1773 C C . ASN C 1 87 ? -25.816 -13.440 3.648 1.00 58.71 122 ASN C C 1
ATOM 1774 O O . ASN C 1 87 ? -25.024 -14.195 3.089 1.00 58.66 122 ASN C O 1
ATOM 1779 N N . ASP C 1 88 ? -26.971 -13.061 3.097 0.50 58.32 123 ASP C N 1
ATOM 1780 C CA . ASP C 1 88 ? -27.354 -13.484 1.748 0.50 57.97 123 ASP C CA 1
ATOM 1781 C C . ASP C 1 88 ? -26.416 -12.911 0.693 0.50 57.77 123 ASP C C 1
ATOM 1782 O O . ASP C 1 88 ? -26.182 -13.536 -0.338 0.50 57.79 123 ASP C O 1
ATOM 1787 N N . ASN C 1 89 ? -25.887 -11.719 0.954 0.50 57.55 124 ASN C N 1
ATOM 1788 C CA . ASN C 1 89 ? -24.889 -11.119 0.073 0.50 57.33 124 ASN C CA 1
ATOM 1789 C C . ASN C 1 89 ? -23.486 -11.614 0.392 0.50 57.20 124 ASN C C 1
ATOM 1790 O O . ASN C 1 89 ? -22.585 -11.529 -0.447 0.50 57.04 124 ASN C O 1
ATOM 1795 N N . GLY C 1 90 ? -23.311 -12.118 1.615 1.00 57.07 125 GLY C N 1
ATOM 1796 C CA . GLY C 1 90 ? -22.036 -12.687 2.061 1.00 57.10 125 GLY C CA 1
ATOM 1797 C C . GLY C 1 90 ? -21.039 -11.695 2.640 1.00 57.20 125 GLY C C 1
ATOM 1798 O O . GLY C 1 90 ? -19.844 -11.977 2.682 1.00 57.20 125 GLY C O 1
ATOM 1799 N N . GLU C 1 91 ? -21.527 -10.544 3.105 1.00 57.42 126 GLU C N 1
ATOM 1800 C CA . GLU C 1 91 ? -20.667 -9.455 3.591 1.00 57.61 126 GLU C CA 1
ATOM 1801 C C . GLU C 1 91 ? -20.191 -9.669 5.033 1.00 57.95 126 GLU C C 1
ATOM 1802 O O . GLU C 1 91 ? -20.355 -10.748 5.615 1.00 58.12 126 GLU C O 1
#